Protein AF-A0A9W7ZIR0-F1 (afdb_monomer)

Sequence (314 aa):
MASRLEVDTQSRMALATASKLKTAGLYGLPSPPDSPMLAKASTNPSVPVTAEMEANAKRLSIPKMVSWDRFKQLVDAENLKPLGRSYEMQIIYEQHKVRMKLKYGSIANYLINHVLADFIADAQKVDASQPLVASDFMFRANDFPYYLENVEHWVLWCKKQLPPGFVPPAAVADAVAERFGNVEWRYFVNPVHRQSVPQLSHAHVFIKHIDAAQRRTRVFGRRVSTSSTVSSRQSSQYQESIRNSLSSETLVDEKHRVRVFGEPEITEIQHVYSYYPWTESEHEEILRRSPPPPSRRHYETFPSLVEMGGLLAL

Solvent-accessible surface area (backbone atoms only — not comparable to full-atom values): 20351 Å² total; per-residue (Å²): 124,72,77,67,58,57,58,57,50,54,52,51,50,54,51,50,53,56,48,52,47,54,74,74,58,74,54,71,77,74,75,51,89,87,31,71,77,70,36,86,77,56,87,67,83,73,70,77,87,45,72,66,45,52,51,51,16,68,72,55,29,37,98,61,71,40,45,59,70,58,48,49,53,28,58,78,66,73,45,64,82,86,61,34,24,34,48,69,53,33,41,54,47,49,43,48,53,53,51,36,29,73,76,47,72,29,61,56,49,40,36,51,72,67,71,37,34,82,74,50,72,60,33,88,75,59,62,82,87,54,80,78,48,57,88,43,53,48,53,41,76,40,80,72,47,60,38,48,48,64,50,50,43,29,36,36,37,35,65,53,85,69,73,62,46,60,79,74,57,70,40,52,55,50,42,46,38,74,73,67,43,99,62,59,70,50,53,36,23,64,51,69,95,71,42,94,45,74,92,54,32,54,32,45,37,37,40,50,62,73,52,74,72,58,58,56,52,62,69,68,67,68,69,74,84,71,88,71,95,76,81,93,82,91,87,90,88,86,86,80,86,87,81,87,88,87,79,88,88,88,89,82,87,80,89,83,88,78,84,83,76,84,78,79,85,87,86,77,90,73,86,88,81,87,84,75,85,66,52,74,68,54,49,51,51,49,60,71,70,48,77,78,76,79,79,83,74,81,80,79,86,78,83,75,98,80,83,89,82,84,86,85,88,134

Structure (mmCIF, N/CA/C/O backbone):
data_AF-A0A9W7ZIR0-F1
#
_entry.id   AF-A0A9W7ZIR0-F1
#
loop_
_atom_site.group_PDB
_atom_site.id
_atom_site.type_symbol
_atom_site.label_atom_id
_atom_site.label_alt_id
_atom_site.label_comp_id
_atom_site.label_asym_id
_atom_site.label_entity_id
_atom_site.label_seq_id
_atom_site.pdbx_PDB_ins_code
_atom_site.Cartn_x
_atom_site.Cartn_y
_atom_site.Cartn_z
_atom_site.occupancy
_atom_site.B_iso_or_equiv
_atom_site.auth_seq_id
_atom_site.auth_comp_id
_atom_site.auth_asym_id
_atom_site.auth_atom_id
_atom_site.pdbx_PDB_model_num
ATOM 1 N N . MET A 1 1 ? -50.557 26.948 13.885 1.00 54.47 1 MET A N 1
ATOM 2 C CA . MET A 1 1 ? -50.339 25.661 13.179 1.00 54.47 1 MET A CA 1
ATOM 3 C C . MET A 1 1 ? -49.222 25.703 12.127 1.00 54.47 1 MET A C 1
ATOM 5 O O . MET A 1 1 ? -48.662 24.650 11.869 1.00 54.47 1 MET A O 1
ATOM 9 N N . ALA A 1 2 ? -48.818 26.865 11.592 1.00 51.69 2 ALA A N 1
ATOM 10 C CA . ALA A 1 2 ? -47.729 26.964 10.604 1.00 51.69 2 ALA A CA 1
ATOM 11 C C . ALA A 1 2 ? -46.311 26.649 11.149 1.00 51.69 2 ALA A C 1
ATOM 13 O O . ALA A 1 2 ? -45.500 26.063 10.446 1.00 51.69 2 ALA A O 1
ATOM 14 N N . SER A 1 3 ? -46.032 26.928 12.429 1.00 49.09 3 SER A N 1
ATOM 15 C CA . SER A 1 3 ? -44.691 26.749 13.026 1.00 49.09 3 SER A CA 1
ATOM 16 C C . SER A 1 3 ? -44.252 25.284 13.228 1.00 49.09 3 SER A C 1
ATOM 18 O O . SER A 1 3 ? -43.062 25.018 13.372 1.00 49.09 3 SER A O 1
ATOM 20 N N . ARG A 1 4 ? -45.176 24.309 13.209 1.00 51.38 4 ARG A N 1
ATOM 21 C CA . ARG A 1 4 ? -44.824 22.881 13.360 1.00 51.38 4 ARG A CA 1
ATOM 22 C C . ARG A 1 4 ? -44.364 22.218 12.058 1.00 51.38 4 ARG A C 1
ATOM 24 O O . ARG A 1 4 ? -43.718 21.181 12.127 1.00 51.38 4 ARG A O 1
ATOM 31 N N . LEU A 1 5 ? -44.673 22.802 10.899 1.00 54.31 5 LEU A N 1
ATOM 32 C CA . LEU A 1 5 ? -44.311 22.239 9.591 1.00 54.31 5 LEU A CA 1
ATOM 33 C C . LEU A 1 5 ? -42.880 22.612 9.160 1.00 54.31 5 LEU A C 1
ATOM 35 O O . LEU A 1 5 ? -42.208 21.813 8.509 1.00 54.31 5 LEU A O 1
ATOM 39 N N . GLU A 1 6 ? -42.362 23.770 9.576 1.00 53.94 6 GLU A N 1
ATOM 40 C CA . GLU A 1 6 ? -40.996 24.194 9.219 1.00 53.94 6 GLU A CA 1
ATOM 41 C C . GLU A 1 6 ? -39.907 23.381 9.936 1.00 53.94 6 GLU A C 1
ATOM 43 O O . GLU A 1 6 ? -38.893 23.034 9.327 1.00 53.94 6 GLU A O 1
ATOM 48 N N . VAL A 1 7 ? -40.147 22.982 11.190 1.00 60.25 7 VAL A N 1
ATOM 49 C CA . VAL A 1 7 ? -39.189 22.184 11.978 1.00 60.25 7 VAL A CA 1
ATOM 50 C C . VAL A 1 7 ? -39.017 20.773 11.397 1.00 60.25 7 VAL A C 1
ATOM 52 O O . VAL A 1 7 ? -37.901 20.253 11.353 1.00 60.25 7 VAL A O 1
ATOM 55 N N . ASP A 1 8 ? -40.091 20.167 10.875 1.00 61.72 8 ASP A N 1
ATOM 56 C CA . ASP A 1 8 ? -40.036 18.819 10.286 1.00 61.72 8 ASP A CA 1
ATOM 57 C C . ASP A 1 8 ? -39.325 18.824 8.916 1.00 61.72 8 ASP A C 1
ATOM 59 O O . ASP A 1 8 ? -38.645 17.868 8.540 1.00 61.72 8 ASP A O 1
ATOM 63 N N . THR A 1 9 ? -39.380 19.944 8.189 1.00 63.56 9 THR A N 1
ATOM 64 C CA . THR A 1 9 ? -38.733 20.071 6.873 1.00 63.56 9 THR A CA 1
ATOM 65 C C . THR A 1 9 ? -37.218 20.269 7.002 1.00 63.56 9 THR A C 1
ATOM 67 O O . THR A 1 9 ? -36.446 19.613 6.298 1.00 63.56 9 THR A O 1
ATOM 70 N N . GLN A 1 10 ? -36.765 21.089 7.959 1.00 55.22 10 GLN A N 1
ATOM 71 C CA . GLN A 1 10 ? -35.333 21.264 8.242 1.00 55.22 10 GLN A CA 1
ATOM 72 C C . GLN A 1 10 ? -34.693 19.998 8.832 1.00 55.22 10 GLN A C 1
ATOM 74 O O . GLN A 1 10 ? -33.579 19.641 8.447 1.00 55.22 10 GLN A O 1
ATOM 79 N N . SER A 1 11 ? -35.411 19.264 9.692 1.00 58.31 11 SER A N 1
ATOM 80 C CA . SER A 1 11 ? -34.930 17.992 10.250 1.00 58.31 11 SER A CA 1
ATOM 81 C C . SER A 1 11 ? -34.776 16.911 9.169 1.00 58.31 11 SER A C 1
ATOM 83 O O . SER A 1 11 ? -33.761 16.211 9.114 1.00 58.31 11 SER A O 1
ATOM 85 N N . ARG A 1 12 ? -35.719 16.838 8.217 1.00 56.41 12 ARG A N 1
ATOM 86 C CA . ARG A 1 12 ? -35.643 15.918 7.069 1.00 56.41 12 ARG A CA 1
ATOM 87 C C . ARG A 1 12 ? -34.558 16.298 6.061 1.00 56.41 12 ARG A C 1
ATOM 89 O O . ARG A 1 12 ? -33.907 15.400 5.532 1.00 56.41 12 ARG A O 1
ATOM 96 N N . MET A 1 13 ? -34.303 17.588 5.823 1.00 52.97 13 MET A N 1
ATOM 97 C CA . MET A 1 13 ? -33.176 18.015 4.978 1.00 52.97 13 MET A CA 1
ATOM 98 C C . MET A 1 13 ? -31.818 17.758 5.645 1.00 52.97 13 MET A C 1
ATOM 100 O O . MET A 1 13 ? -30.889 17.322 4.965 1.00 52.97 13 MET A O 1
ATOM 104 N N . ALA A 1 14 ? -31.699 17.929 6.965 1.00 47.84 14 ALA A N 1
ATOM 105 C CA . ALA A 1 14 ? -30.487 17.577 7.709 1.00 47.84 14 ALA A CA 1
ATOM 106 C C . ALA A 1 14 ? -30.214 16.060 7.679 1.00 47.84 14 ALA A C 1
ATOM 108 O O . ALA A 1 14 ? -29.087 15.638 7.413 1.00 47.84 14 ALA A O 1
ATOM 109 N N . LEU A 1 15 ? -31.252 15.231 7.840 1.00 45.00 15 LEU A N 1
ATOM 110 C CA . LEU A 1 15 ? -31.161 13.771 7.708 1.00 45.00 15 LEU A CA 1
ATOM 111 C C . LEU A 1 15 ? -30.856 13.319 6.271 1.00 45.00 15 LEU A C 1
ATOM 113 O O . LEU A 1 15 ? -30.046 12.414 6.078 1.00 45.00 15 LEU A O 1
ATOM 117 N N . ALA A 1 16 ? -31.423 13.969 5.251 1.00 42.31 16 ALA A N 1
ATOM 118 C CA . ALA A 1 16 ? -31.129 13.663 3.849 1.00 42.31 16 ALA A CA 1
ATOM 119 C C . ALA A 1 16 ? -29.700 14.072 3.444 1.00 4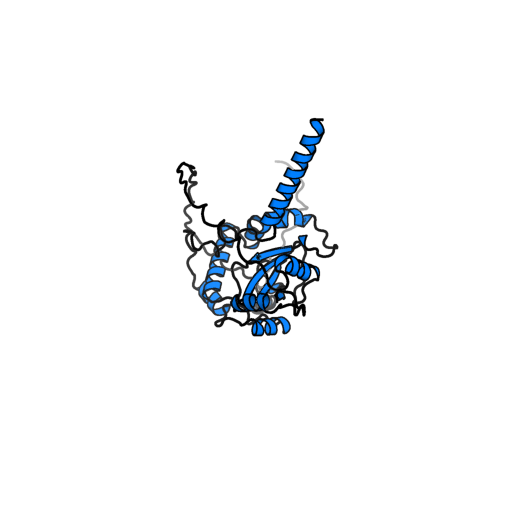2.31 16 ALA A C 1
ATOM 121 O O . ALA A 1 16 ? -29.056 13.364 2.669 1.00 42.31 16 ALA A O 1
ATOM 122 N N . THR A 1 17 ? -29.172 15.163 4.007 1.00 40.41 17 THR A N 1
ATOM 123 C CA . THR A 1 17 ? -27.791 15.619 3.768 1.00 40.41 17 THR A CA 1
ATOM 124 C C . THR A 1 17 ? -26.780 14.723 4.495 1.00 40.41 17 THR A C 1
ATOM 126 O O . THR A 1 17 ? -25.796 14.296 3.893 1.00 40.41 17 THR A O 1
ATOM 129 N N . ALA A 1 18 ? -27.073 14.313 5.736 1.00 43.09 18 ALA A N 1
ATOM 130 C CA . ALA A 1 18 ? -26.282 13.319 6.467 1.00 43.09 18 ALA A CA 1
ATOM 131 C C . ALA A 1 18 ? -26.332 11.920 5.816 1.00 43.09 18 ALA A C 1
ATOM 133 O O . ALA A 1 18 ? -25.343 11.187 5.831 1.00 43.09 18 ALA A O 1
ATOM 134 N N . SER A 1 19 ? -27.456 11.552 5.189 1.00 38.25 19 SER A N 1
ATOM 135 C CA . SER A 1 19 ? -27.592 10.286 4.461 1.00 38.25 19 SER A CA 1
ATOM 136 C C . SER A 1 19 ? -26.888 10.302 3.100 1.00 38.25 19 SER A C 1
ATOM 138 O O . SER A 1 19 ? -26.334 9.275 2.721 1.00 38.25 19 SER A O 1
ATOM 140 N N . LYS A 1 20 ? -26.855 11.436 2.381 1.00 35.78 20 LYS A N 1
ATOM 141 C CA . LYS A 1 20 ? -26.081 11.586 1.130 1.00 35.78 20 LYS A CA 1
ATOM 142 C C . LYS A 1 20 ? -24.569 11.594 1.374 1.00 35.78 20 LYS A C 1
ATOM 144 O O . LYS A 1 20 ? -23.825 11.054 0.560 1.00 35.78 20 LYS A O 1
ATOM 149 N N . LEU A 1 21 ? -24.118 12.125 2.513 1.00 38.16 21 LEU A N 1
ATOM 150 C CA . LEU A 1 21 ? -22.721 12.024 2.951 1.00 38.16 21 LEU A CA 1
ATOM 151 C C . LEU A 1 21 ? -22.339 10.600 3.388 1.00 38.16 21 LEU A C 1
ATOM 153 O O . LEU A 1 21 ? -21.192 10.208 3.212 1.00 38.16 21 LEU A O 1
ATOM 157 N N . LYS A 1 22 ? -23.285 9.781 3.869 1.00 39.97 22 LYS A N 1
ATOM 158 C CA . LYS A 1 22 ? -23.024 8.366 4.190 1.00 39.97 22 LYS A CA 1
ATOM 159 C C . LYS A 1 22 ? -22.901 7.463 2.960 1.00 39.97 22 LYS A C 1
ATOM 161 O O . LYS A 1 22 ? -22.113 6.530 2.992 1.00 39.97 22 LYS A O 1
ATOM 166 N N . THR A 1 23 ? -23.613 7.721 1.865 1.00 36.44 23 THR A N 1
ATOM 167 C CA . THR A 1 23 ? -23.501 6.881 0.653 1.00 36.44 23 THR A CA 1
ATOM 168 C C . THR A 1 23 ? -22.423 7.335 -0.330 1.00 36.44 23 THR A C 1
ATOM 170 O O . THR A 1 23 ? -21.928 6.502 -1.082 1.00 36.44 23 THR A O 1
ATOM 173 N N . ALA A 1 24 ? -22.005 8.606 -0.301 1.00 35.69 24 ALA A N 1
ATOM 174 C CA . ALA A 1 24 ? -20.870 9.105 -1.092 1.00 35.69 24 ALA A CA 1
ATOM 175 C C . ALA A 1 24 ? -19.544 9.176 -0.301 1.00 35.69 24 ALA A C 1
ATOM 177 O O . ALA A 1 24 ? -18.477 9.248 -0.902 1.00 35.69 24 ALA A O 1
ATOM 178 N N . GLY A 1 25 ? -19.600 9.139 1.036 1.00 35.84 25 GLY A N 1
ATOM 179 C CA . GLY A 1 25 ? -18.446 9.256 1.937 1.00 35.84 25 GLY A CA 1
ATOM 180 C C . GLY A 1 25 ? -17.927 7.939 2.515 1.00 35.84 25 GLY A C 1
ATOM 181 O O . GLY A 1 25 ? -16.954 7.951 3.266 1.00 35.84 25 GLY A O 1
ATOM 182 N N . LEU A 1 26 ? -18.515 6.792 2.165 1.00 39.06 26 LEU A N 1
ATOM 183 C CA . LEU A 1 26 ? -18.033 5.494 2.633 1.00 39.06 26 LEU A CA 1
ATOM 184 C C . LEU A 1 26 ? -16.908 4.960 1.722 1.00 39.06 26 LEU A C 1
ATOM 186 O O . LEU A 1 26 ? -17.037 4.020 0.942 1.00 39.06 26 LEU A O 1
ATOM 190 N N . TYR A 1 27 ? -15.757 5.605 1.900 1.00 49.03 27 TYR A N 1
ATOM 191 C CA . TYR A 1 27 ? -14.420 5.018 1.862 1.00 49.03 27 TYR A CA 1
ATOM 192 C C . TYR A 1 27 ? -13.591 5.031 0.566 1.00 49.03 27 TYR A C 1
ATOM 194 O O . TYR A 1 27 ? -12.455 4.571 0.583 1.00 49.03 27 TYR A O 1
ATOM 202 N N . GLY A 1 28 ? -14.019 5.591 -0.556 1.00 54.59 28 GLY A N 1
ATOM 203 C CA . GLY A 1 28 ? -13.118 5.778 -1.703 1.00 54.59 28 GLY A CA 1
ATOM 204 C C . GLY A 1 28 ? -12.831 7.245 -1.956 1.00 54.59 28 GLY A C 1
ATOM 205 O O . GLY A 1 28 ? -13.489 7.801 -2.825 1.00 54.59 28 GLY A O 1
ATOM 206 N N . LEU A 1 29 ? -11.879 7.883 -1.255 1.00 60.72 29 LEU A N 1
ATOM 207 C CA . LEU A 1 29 ? -11.412 9.187 -1.741 1.00 60.72 29 LEU A CA 1
ATOM 208 C C . LEU A 1 29 ? -10.936 8.988 -3.187 1.00 60.72 29 LEU A C 1
ATOM 210 O O . LEU A 1 29 ? -10.164 8.047 -3.428 1.00 60.72 29 LEU A O 1
ATOM 214 N N . PRO A 1 30 ? -11.392 9.818 -4.144 1.00 65.62 30 PRO A N 1
ATOM 215 C CA . PRO A 1 30 ? -10.949 9.701 -5.522 1.00 65.62 30 PRO A CA 1
ATOM 216 C C . PRO A 1 30 ? -9.422 9.710 -5.548 1.00 65.62 30 PRO A C 1
ATOM 218 O O . PRO A 1 30 ? -8.770 10.393 -4.744 1.00 65.62 30 PRO A O 1
ATOM 221 N N . SER A 1 31 ? -8.834 8.886 -6.417 1.00 67.44 31 SER A N 1
ATOM 222 C CA . SER A 1 31 ? -7.393 8.927 -6.660 1.00 67.44 31 SER A CA 1
ATOM 223 C C . SER A 1 31 ? -6.979 10.382 -6.915 1.00 67.44 31 SER A C 1
ATOM 225 O O . SER A 1 31 ? -7.707 11.093 -7.613 1.00 67.44 31 SER A O 1
ATOM 227 N N . PRO A 1 32 ? -5.887 10.876 -6.302 1.00 75.44 32 PRO A N 1
ATOM 228 C CA . PRO A 1 32 ? -5.480 12.259 -6.499 1.00 75.44 32 PRO A CA 1
ATOM 229 C C . PRO A 1 32 ? -5.247 12.511 -7.994 1.00 75.44 32 PRO A C 1
ATOM 231 O O . PRO A 1 32 ? -4.934 11.564 -8.720 1.00 75.44 32 PRO A O 1
ATOM 234 N N . PRO A 1 33 ? -5.322 13.763 -8.470 1.00 73.00 33 PRO A N 1
ATOM 235 C CA . PRO A 1 33 ? -5.079 14.080 -9.881 1.00 73.00 33 PRO A CA 1
ATOM 236 C C . PRO A 1 33 ? -3.702 13.603 -10.379 1.00 73.00 33 PRO A C 1
ATOM 238 O O . PRO A 1 33 ? -3.541 13.303 -11.557 1.00 73.00 33 PRO A O 1
ATOM 241 N N . ASP A 1 34 ? -2.728 13.464 -9.474 1.00 78.81 34 ASP A N 1
ATOM 242 C CA . ASP A 1 34 ? -1.387 12.949 -9.769 1.00 78.81 34 ASP A CA 1
ATOM 243 C C . ASP A 1 34 ? -1.261 11.406 -9.684 1.00 78.81 34 ASP A C 1
ATOM 245 O O . ASP A 1 34 ? -0.156 10.871 -9.835 1.00 78.81 34 ASP A O 1
ATOM 249 N N . SER A 1 35 ? -2.359 10.670 -9.457 1.00 79.25 35 SER A N 1
ATOM 250 C CA . SER A 1 35 ? -2.351 9.202 -9.444 1.00 79.25 35 SER A CA 1
ATOM 251 C C . SER A 1 35 ? -2.129 8.640 -10.850 1.00 79.25 35 SER A C 1
ATOM 253 O O . SER A 1 35 ? -2.858 8.981 -11.789 1.00 79.25 35 SER A O 1
ATOM 255 N N . PRO A 1 36 ? -1.184 7.701 -11.014 1.00 71.81 36 PRO A N 1
ATOM 256 C CA . PRO A 1 36 ? -0.940 7.055 -12.298 1.00 71.81 36 PRO A CA 1
ATOM 257 C C . PRO A 1 36 ? -2.117 6.189 -12.765 1.00 71.81 36 PRO A C 1
ATOM 259 O O . PRO A 1 36 ? -2.255 5.966 -13.966 1.00 71.81 36 PRO A O 1
ATOM 262 N N . MET A 1 37 ? -2.989 5.731 -11.856 1.00 72.38 37 MET A N 1
ATOM 263 C CA . MET A 1 37 ? -4.178 4.948 -12.217 1.00 72.38 37 MET A CA 1
ATOM 264 C C . MET A 1 37 ? -5.192 5.780 -13.011 1.00 72.38 37 MET A C 1
ATOM 266 O O . MET A 1 37 ? -5.863 5.247 -13.894 1.00 72.38 37 MET A O 1
ATOM 270 N N . LEU A 1 38 ? -5.275 7.087 -12.736 1.00 67.00 38 LEU A N 1
ATOM 271 C CA . LEU A 1 38 ? -6.129 8.027 -13.471 1.00 67.00 38 LEU A CA 1
ATOM 272 C C . LEU A 1 38 ? -5.413 8.672 -14.665 1.00 67.00 38 LEU A C 1
ATOM 274 O O . LEU A 1 38 ? -6.059 9.129 -15.606 1.00 67.00 38 LEU A O 1
ATOM 278 N N . ALA A 1 39 ? -4.078 8.679 -14.664 1.00 60.38 39 ALA A N 1
ATOM 279 C CA . ALA A 1 39 ? -3.267 9.391 -15.646 1.00 60.38 39 ALA A CA 1
ATOM 280 C C . ALA A 1 39 ? -3.255 8.780 -17.058 1.00 60.38 39 ALA A C 1
ATOM 282 O O . ALA A 1 39 ? -2.580 9.330 -17.925 1.00 60.38 39 ALA A O 1
ATOM 283 N N . LYS A 1 40 ? -4.036 7.724 -17.351 1.00 55.19 40 LYS A N 1
ATOM 284 C CA . LYS A 1 40 ? -4.212 7.226 -18.734 1.00 55.19 40 LYS A CA 1
ATOM 285 C C . LYS A 1 40 ? -4.718 8.300 -19.717 1.00 55.19 40 LYS A C 1
ATOM 287 O O . LYS A 1 40 ? -4.669 8.066 -20.917 1.00 55.19 40 LYS A O 1
ATOM 292 N N . ALA A 1 41 ? -5.159 9.462 -19.227 1.00 48.53 41 ALA A N 1
ATOM 293 C CA . ALA A 1 41 ? -5.577 10.607 -20.035 1.00 48.53 41 ALA A CA 1
ATOM 294 C C . ALA A 1 41 ? -4.759 11.900 -19.813 1.00 48.53 41 ALA A C 1
ATOM 296 O O . ALA A 1 41 ? -5.089 12.919 -20.412 1.00 48.53 41 ALA A O 1
ATOM 297 N N . SER A 1 42 ? -3.727 11.911 -18.956 1.00 49.31 42 SER A N 1
ATOM 298 C CA . SER A 1 42 ? -3.019 13.155 -18.610 1.00 49.31 42 SER A CA 1
ATOM 299 C C . SER A 1 42 ? -1.760 13.346 -19.454 1.00 49.31 42 SER A C 1
ATOM 301 O O . SER A 1 42 ? -0.826 12.552 -19.387 1.00 49.31 42 SER A O 1
ATOM 303 N N . THR A 1 43 ? -1.732 14.438 -20.216 1.00 49.38 43 THR A N 1
ATOM 304 C CA . THR A 1 43 ? -0.644 14.899 -21.095 1.00 49.38 43 THR A CA 1
ATOM 305 C C . THR A 1 43 ? 0.574 15.450 -20.347 1.00 49.38 43 THR A C 1
ATOM 307 O O . THR A 1 43 ? 1.421 16.100 -20.957 1.00 49.38 43 THR A O 1
ATOM 310 N N . ASN A 1 44 ? 0.679 15.240 -19.032 1.00 60.00 44 ASN A N 1
ATOM 311 C CA . ASN A 1 44 ? 1.837 15.706 -18.278 1.00 60.00 44 ASN A CA 1
ATOM 312 C C . ASN A 1 44 ? 3.109 15.015 -18.789 1.00 60.00 44 ASN A C 1
ATOM 314 O O . ASN A 1 44 ? 3.105 13.787 -18.934 1.00 60.00 44 ASN A O 1
ATOM 318 N N . PRO A 1 45 ? 4.201 15.766 -19.030 1.00 62.12 45 PRO A N 1
ATOM 319 C CA . PRO A 1 45 ? 5.437 15.190 -19.536 1.00 62.12 45 PRO A CA 1
ATOM 320 C C . PRO A 1 45 ? 5.912 14.100 -18.573 1.00 62.12 45 PRO A C 1
ATOM 322 O O . PRO A 1 45 ? 6.162 14.337 -17.386 1.00 62.12 45 PRO A O 1
ATOM 325 N N . SER A 1 46 ? 5.976 12.863 -19.067 1.00 79.06 46 SER A N 1
ATOM 326 C CA . SER A 1 46 ? 6.482 11.746 -18.281 1.00 79.06 46 SER A CA 1
ATOM 327 C C . SER A 1 46 ? 7.958 11.990 -17.988 1.00 79.06 46 SER A C 1
ATOM 329 O O . SER A 1 46 ? 8.729 12.2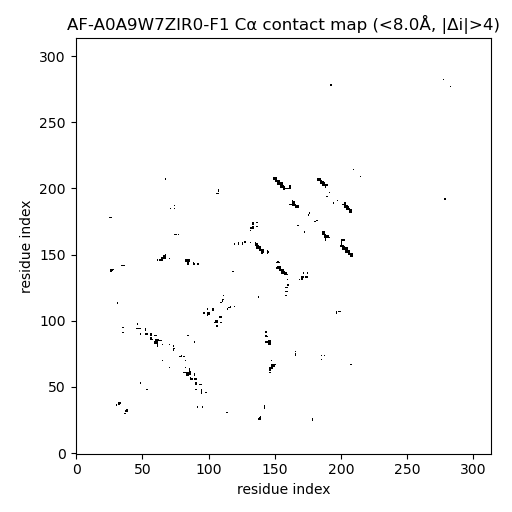14 -18.920 1.00 79.06 46 SER A O 1
ATOM 331 N N . VAL A 1 47 ? 8.359 11.902 -16.715 1.00 89.31 47 VAL A N 1
ATOM 332 C CA . VAL A 1 47 ? 9.778 11.865 -16.334 1.00 89.31 47 VAL A CA 1
ATOM 333 C C . VAL A 1 47 ? 10.456 10.765 -17.163 1.00 89.31 47 VAL A C 1
ATOM 335 O O . VAL A 1 47 ? 9.998 9.619 -17.090 1.00 89.31 47 VAL A O 1
ATOM 338 N N . PRO A 1 48 ? 11.493 11.077 -17.962 1.00 94.88 48 PRO A N 1
ATOM 339 C CA . PRO A 1 48 ? 12.181 10.075 -18.765 1.00 94.88 48 PRO A CA 1
ATOM 340 C C . PRO A 1 48 ? 12.687 8.924 -17.895 1.00 94.88 48 PRO A C 1
ATOM 342 O O . PRO A 1 48 ? 13.133 9.135 -16.765 1.00 94.88 48 PRO A O 1
ATOM 345 N N . VAL A 1 49 ? 12.608 7.699 -18.412 1.00 95.19 49 VAL A N 1
ATOM 346 C CA . VAL A 1 49 ? 13.148 6.527 -17.717 1.00 95.19 49 VAL A CA 1
ATOM 347 C C . VAL A 1 49 ? 14.673 6.625 -17.718 1.00 95.19 49 VAL A C 1
ATOM 349 O O . VAL A 1 49 ? 15.288 6.740 -18.776 1.00 95.19 49 VAL A O 1
ATOM 352 N N . THR A 1 50 ? 15.286 6.594 -16.535 1.00 96.31 50 THR A N 1
ATOM 353 C CA . THR A 1 50 ? 16.749 6.600 -16.391 1.00 96.31 50 THR A CA 1
ATOM 354 C C . THR A 1 50 ? 17.294 5.175 -16.278 1.00 96.31 50 THR A C 1
ATOM 356 O O . THR A 1 50 ? 16.590 4.259 -15.850 1.00 96.31 50 THR A O 1
ATOM 359 N N . ALA A 1 51 ? 18.581 4.979 -16.583 1.00 96.88 51 ALA A N 1
ATOM 360 C CA . ALA A 1 51 ? 19.245 3.681 -16.416 1.00 96.88 51 ALA A CA 1
ATOM 361 C C . ALA A 1 51 ? 19.179 3.157 -14.965 1.00 96.88 51 ALA A C 1
ATOM 363 O O . ALA A 1 51 ? 19.060 1.954 -14.735 1.00 96.88 51 ALA A O 1
ATOM 364 N N . GLU A 1 52 ? 19.202 4.057 -13.975 1.00 96.50 52 GLU A N 1
ATOM 365 C CA . GLU A 1 52 ? 19.039 3.700 -12.562 1.00 96.50 52 GLU A CA 1
ATOM 366 C C . GLU A 1 52 ? 17.629 3.162 -12.271 1.00 96.50 52 GLU A C 1
ATOM 368 O O . GLU A 1 52 ? 17.482 2.153 -11.576 1.00 96.50 52 GLU A O 1
ATOM 373 N N . MET A 1 53 ? 16.586 3.791 -12.829 1.00 96.56 53 MET A N 1
ATOM 374 C CA . MET A 1 53 ? 15.209 3.299 -12.706 1.00 96.56 53 MET A CA 1
ATOM 375 C C . MET A 1 53 ? 15.069 1.907 -13.319 1.00 96.56 53 MET A C 1
ATOM 377 O O . MET A 1 53 ? 14.473 1.028 -12.699 1.00 96.56 53 MET A O 1
ATOM 381 N N . GLU A 1 54 ? 15.660 1.675 -14.493 1.00 96.62 54 GLU A N 1
ATOM 382 C CA . GLU A 1 54 ? 15.653 0.352 -15.121 1.00 96.62 54 GLU A CA 1
ATOM 383 C C . GLU A 1 54 ? 16.379 -0.700 -14.287 1.00 96.62 54 GLU A C 1
ATOM 385 O O . GLU A 1 54 ? 15.875 -1.815 -14.136 1.00 96.62 54 GLU A O 1
ATOM 390 N N . ALA A 1 55 ? 17.549 -0.365 -13.739 1.00 96.81 55 ALA A N 1
ATOM 391 C CA . ALA A 1 55 ? 18.312 -1.265 -12.883 1.00 96.81 55 ALA A CA 1
ATOM 392 C C . ALA A 1 55 ? 17.524 -1.623 -11.613 1.00 96.81 55 ALA A C 1
ATOM 394 O O . ALA A 1 55 ? 17.427 -2.796 -11.245 1.00 96.81 55 ALA A O 1
ATOM 395 N N . ASN A 1 56 ? 16.891 -0.633 -10.979 1.00 93.62 56 ASN A N 1
ATOM 396 C CA . ASN A 1 56 ? 16.028 -0.855 -9.822 1.00 93.62 56 ASN A CA 1
ATOM 397 C C . ASN A 1 56 ? 14.795 -1.690 -10.175 1.00 93.62 56 ASN A C 1
ATOM 399 O O . ASN A 1 56 ? 14.460 -2.613 -9.433 1.00 93.62 56 ASN A O 1
ATOM 403 N N . ALA A 1 57 ? 14.156 -1.432 -11.317 1.00 95.06 57 ALA A N 1
ATOM 404 C CA . ALA A 1 57 ? 13.028 -2.228 -11.776 1.00 95.06 57 ALA A CA 1
ATOM 405 C C . ALA A 1 57 ? 13.426 -3.681 -12.052 1.00 95.06 57 ALA A C 1
ATOM 407 O O . ALA A 1 57 ? 12.739 -4.588 -11.590 1.00 95.06 57 ALA A O 1
ATOM 408 N N . LYS A 1 58 ? 14.573 -3.934 -12.694 1.00 96.19 58 LYS A N 1
ATOM 409 C CA . LYS A 1 58 ? 15.104 -5.297 -12.890 1.00 96.19 58 LYS A CA 1
ATOM 410 C C . LYS A 1 58 ? 15.376 -6.005 -11.561 1.00 96.19 58 LYS A C 1
ATOM 412 O O . LYS A 1 58 ? 15.083 -7.186 -11.431 1.00 96.19 58 LYS A O 1
ATOM 417 N N . ARG A 1 59 ? 15.914 -5.286 -10.572 1.00 96.00 59 ARG A N 1
ATOM 418 C CA . ARG A 1 59 ? 16.269 -5.842 -9.258 1.00 96.00 59 ARG A CA 1
ATOM 419 C C . ARG A 1 59 ? 15.059 -6.136 -8.366 1.00 96.00 59 ARG A C 1
ATOM 421 O O . ARG A 1 59 ? 15.102 -7.093 -7.601 1.00 96.00 59 ARG A O 1
ATOM 428 N N . LEU A 1 60 ? 14.033 -5.286 -8.404 1.00 94.12 60 LEU A N 1
ATOM 429 C CA . LEU A 1 60 ? 12.910 -5.314 -7.454 1.00 94.12 60 LEU A CA 1
ATOM 430 C C . LEU A 1 60 ? 11.617 -5.897 -8.029 1.00 94.12 60 LEU A C 1
ATOM 432 O O . LEU A 1 60 ? 10.707 -6.224 -7.264 1.00 94.12 60 LEU A O 1
ATOM 436 N N . SER A 1 61 ? 11.497 -5.987 -9.353 1.00 95.19 61 SER A N 1
ATOM 437 C CA . SER A 1 61 ? 10.328 -6.607 -9.968 1.00 95.19 61 SER A CA 1
ATOM 438 C C . SER A 1 61 ? 10.365 -8.123 -9.845 1.00 95.19 61 SER A C 1
ATOM 440 O O . SER A 1 61 ? 11.419 -8.743 -9.695 1.00 95.19 61 SER A O 1
ATOM 442 N N . ILE A 1 62 ? 9.181 -8.720 -9.916 1.00 96.50 62 ILE A N 1
ATOM 443 C CA . ILE A 1 62 ? 9.025 -10.167 -9.972 1.00 96.50 62 ILE A CA 1
ATOM 444 C C . ILE A 1 62 ? 8.617 -10.588 -11.386 1.00 96.50 62 ILE A C 1
ATOM 446 O O . ILE A 1 62 ? 7.735 -9.967 -11.984 1.00 96.50 62 ILE A O 1
ATOM 450 N N . PRO A 1 63 ? 9.236 -11.647 -11.940 1.00 95.38 63 PRO A N 1
ATOM 451 C CA . PRO A 1 63 ? 9.033 -12.025 -13.338 1.00 95.38 63 PRO A CA 1
ATOM 452 C C . PRO A 1 63 ? 7.688 -12.717 -13.571 1.00 95.38 63 PRO A C 1
ATOM 454 O O . PRO A 1 63 ? 7.208 -12.785 -14.700 1.00 95.38 63 PRO A O 1
ATOM 457 N N . LYS A 1 64 ? 7.083 -13.266 -12.513 1.00 97.00 64 LYS A N 1
ATOM 458 C CA . LYS A 1 64 ? 5.852 -14.043 -12.591 1.00 97.00 64 LYS A CA 1
ATOM 459 C C . LYS A 1 64 ? 4.848 -13.543 -11.568 1.00 97.00 64 LYS A C 1
ATOM 461 O O . LYS A 1 64 ? 5.187 -13.346 -10.404 1.00 97.00 64 LYS A O 1
ATOM 466 N N . MET A 1 65 ? 3.609 -13.404 -12.024 1.00 97.25 65 MET A N 1
ATOM 467 C CA . MET A 1 65 ? 2.468 -13.110 -11.172 1.00 97.25 65 MET A CA 1
ATOM 468 C C . MET A 1 65 ? 2.299 -14.202 -10.106 1.00 97.25 65 MET A C 1
ATOM 470 O O . MET A 1 65 ? 2.400 -15.397 -10.401 1.00 97.25 65 MET A O 1
ATOM 474 N N . VAL A 1 66 ? 2.060 -13.798 -8.861 1.00 97.62 66 VAL A N 1
ATOM 475 C CA . VAL A 1 66 ? 1.892 -14.721 -7.732 1.00 97.62 66 VAL A CA 1
ATOM 476 C C . VAL A 1 66 ? 0.411 -15.061 -7.575 1.00 97.62 66 VAL A C 1
ATOM 478 O O . VAL A 1 66 ? -0.427 -14.168 -7.452 1.00 97.62 66 VAL A O 1
ATOM 481 N N . SER A 1 67 ? 0.087 -16.356 -7.561 1.00 97.31 67 SER A N 1
ATOM 482 C CA . SER A 1 67 ? -1.284 -16.817 -7.326 1.00 97.31 67 SER A CA 1
ATOM 483 C C . SER A 1 67 ? -1.729 -16.547 -5.888 1.00 97.31 67 SER A C 1
ATOM 485 O O . SER A 1 67 ? -0.905 -16.488 -4.970 1.00 97.31 67 SER A O 1
ATOM 487 N N . TRP A 1 68 ? -3.040 -16.439 -5.663 1.00 97.38 68 TRP A N 1
ATOM 488 C CA . TRP A 1 68 ? -3.593 -16.197 -4.327 1.00 97.38 68 TRP A CA 1
ATOM 489 C C . TRP A 1 68 ? -3.131 -17.223 -3.281 1.00 97.38 68 TRP A C 1
ATOM 491 O O . TRP A 1 68 ? -2.743 -16.853 -2.175 1.00 97.38 68 TRP A O 1
ATOM 501 N N . ASP A 1 69 ? -3.133 -18.513 -3.622 1.00 97.69 69 ASP A N 1
ATOM 502 C CA . ASP A 1 69 ? -2.738 -19.557 -2.673 1.00 97.69 69 ASP A CA 1
ATOM 503 C C . ASP A 1 69 ? -1.247 -19.493 -2.338 1.00 97.69 69 ASP A C 1
ATOM 505 O O . ASP A 1 69 ? -0.873 -19.654 -1.175 1.00 97.69 69 ASP A O 1
ATOM 509 N N . ARG A 1 70 ? -0.393 -19.168 -3.319 1.00 97.69 70 ARG A N 1
ATOM 510 C CA . ARG A 1 70 ? 1.027 -18.931 -3.049 1.00 97.69 70 ARG A CA 1
ATOM 511 C C . ARG A 1 70 ? 1.226 -17.686 -2.190 1.00 97.69 70 ARG A C 1
ATOM 513 O O . ARG A 1 70 ? 2.044 -17.710 -1.278 1.00 97.69 70 ARG A O 1
ATOM 520 N N . PHE A 1 71 ? 0.483 -16.616 -2.454 1.00 97.94 71 PHE A N 1
ATOM 521 C CA . PHE A 1 71 ? 0.531 -15.399 -1.653 1.00 97.94 71 PHE A CA 1
ATOM 522 C C . PHE A 1 71 ? 0.138 -15.658 -0.190 1.00 97.94 71 PHE A C 1
ATOM 524 O O . PHE A 1 71 ? 0.870 -15.239 0.704 1.00 97.94 71 PHE A O 1
ATOM 531 N N . LYS A 1 72 ? -0.931 -16.426 0.068 1.00 97.69 72 LYS A N 1
ATOM 532 C CA . LYS A 1 72 ? -1.291 -16.852 1.432 1.00 97.69 72 LYS A CA 1
ATOM 533 C C . LYS A 1 72 ? -0.147 -17.589 2.117 1.00 97.69 72 LYS A C 1
ATOM 535 O O . LYS A 1 72 ? 0.226 -17.203 3.211 1.00 97.69 72 LYS A O 1
ATOM 540 N N . GLN A 1 73 ? 0.467 -18.570 1.448 1.00 98.12 73 GLN A N 1
ATOM 541 C CA . GLN A 1 73 ? 1.619 -19.290 2.007 1.00 98.12 73 GLN A CA 1
ATOM 542 C C . GLN A 1 73 ? 2.781 -18.353 2.361 1.00 98.12 73 GLN A C 1
ATOM 544 O O . GLN A 1 73 ? 3.454 -18.570 3.360 1.00 98.12 73 GLN A O 1
ATOM 549 N N . LEU A 1 74 ? 3.040 -17.329 1.541 1.00 97.25 74 LEU A N 1
ATOM 550 C CA . LEU A 1 74 ? 4.100 -16.353 1.802 1.00 97.25 74 LEU A CA 1
ATOM 551 C C . LEU A 1 74 ? 3.781 -15.465 3.008 1.00 97.25 74 LEU A C 1
ATOM 553 O O . LEU A 1 74 ? 4.681 -15.179 3.790 1.00 97.25 74 LEU A O 1
ATOM 557 N N . VAL A 1 75 ? 2.521 -15.056 3.165 1.00 96.94 75 VAL A N 1
ATOM 558 C CA . VAL A 1 75 ? 2.044 -14.290 4.326 1.00 96.94 75 VAL A CA 1
ATOM 559 C C . VAL A 1 75 ? 2.077 -15.138 5.596 1.00 96.94 75 VAL A C 1
ATOM 561 O O . VAL A 1 75 ? 2.643 -14.705 6.592 1.00 96.94 75 VAL A O 1
ATOM 564 N N . ASP A 1 76 ? 1.544 -16.358 5.541 1.00 96.88 76 ASP A N 1
ATOM 565 C CA . ASP A 1 76 ? 1.476 -17.278 6.679 1.00 96.88 76 ASP A CA 1
ATOM 566 C C . ASP A 1 76 ? 2.889 -17.726 7.128 1.00 96.88 76 ASP A C 1
ATOM 568 O O . ASP A 1 76 ? 3.106 -18.015 8.299 1.00 96.88 76 ASP A O 1
ATOM 572 N N . ALA A 1 77 ? 3.866 -17.746 6.210 1.00 97.50 77 ALA A N 1
ATOM 573 C CA . ALA A 1 77 ? 5.280 -18.020 6.495 1.00 97.50 77 ALA A CA 1
ATOM 574 C C . ALA A 1 77 ? 6.121 -16.757 6.772 1.00 97.50 77 ALA A C 1
ATOM 576 O O . ALA A 1 77 ? 7.350 -16.840 6.798 1.00 97.50 77 ALA A O 1
ATOM 577 N N . GLU A 1 78 ? 5.488 -15.587 6.887 1.00 96.75 78 GLU A N 1
ATOM 578 C CA . GLU A 1 78 ? 6.136 -14.291 7.123 1.00 96.75 78 GLU A CA 1
ATOM 579 C C . GLU A 1 78 ? 7.253 -13.931 6.112 1.00 96.75 78 GLU A C 1
ATOM 581 O O . GLU A 1 78 ? 8.159 -13.136 6.376 1.00 96.75 78 GLU A O 1
ATOM 586 N N . ASN A 1 79 ? 7.195 -14.492 4.900 1.00 96.31 79 ASN A N 1
ATOM 587 C CA . ASN A 1 79 ? 8.217 -14.344 3.870 1.00 96.31 79 ASN A CA 1
ATOM 588 C C . ASN A 1 79 ? 7.739 -13.452 2.721 1.00 96.31 79 ASN A C 1
ATOM 590 O O . ASN A 1 79 ? 7.311 -13.915 1.665 1.00 96.31 79 ASN A O 1
ATOM 594 N N . LEU A 1 80 ? 7.904 -12.143 2.901 1.00 94.81 80 LEU A N 1
ATOM 595 C CA . LEU A 1 80 ? 7.512 -11.138 1.909 1.00 94.81 80 LEU A CA 1
ATOM 596 C C . LEU A 1 80 ? 8.524 -10.951 0.766 1.00 94.81 80 LEU A C 1
ATOM 598 O O . LEU A 1 80 ? 8.242 -10.207 -0.167 1.00 94.81 80 LEU A O 1
ATOM 602 N N . LYS A 1 81 ? 9.714 -11.574 0.817 1.00 94.25 81 LYS A N 1
ATOM 603 C CA . LYS A 1 81 ? 10.772 -11.364 -0.199 1.00 94.25 81 LYS A CA 1
ATOM 604 C C . LYS A 1 81 ? 10.322 -11.675 -1.639 1.00 94.25 81 LYS A C 1
ATOM 606 O O . LYS A 1 81 ? 10.727 -10.935 -2.526 1.00 94.25 81 LYS A O 1
ATOM 611 N N . PRO A 1 82 ? 9.510 -12.719 -1.902 1.00 96.06 82 PRO A N 1
ATOM 612 C CA . PRO A 1 82 ? 9.064 -13.039 -3.258 1.00 96.06 82 PRO A CA 1
ATOM 613 C C . PRO A 1 82 ? 7.905 -12.170 -3.759 1.00 96.06 82 PRO A C 1
ATOM 615 O O . PRO A 1 82 ? 7.396 -12.425 -4.847 1.00 96.06 82 PRO A O 1
ATOM 618 N N . LEU A 1 83 ? 7.440 -11.201 -2.966 1.00 96.12 83 LEU A N 1
ATOM 619 C CA . LEU A 1 83 ? 6.391 -10.275 -3.371 1.00 96.12 83 LEU A CA 1
ATOM 620 C C . LEU A 1 83 ? 7.010 -9.002 -3.937 1.00 96.12 83 LEU A C 1
ATOM 622 O O . LEU A 1 83 ? 7.943 -8.436 -3.373 1.00 96.12 83 LEU A O 1
ATOM 626 N N . GLY A 1 84 ? 6.450 -8.530 -5.041 1.00 96.25 84 GLY A N 1
ATOM 627 C CA . GLY A 1 84 ? 6.920 -7.333 -5.715 1.00 96.25 84 GLY A CA 1
ATOM 628 C C . GLY A 1 84 ? 5.930 -6.871 -6.769 1.00 96.25 84 GLY A C 1
ATOM 629 O O . GLY A 1 84 ? 4.793 -7.343 -6.842 1.00 96.25 84 GLY A O 1
ATOM 630 N N . ARG A 1 85 ? 6.371 -5.925 -7.590 1.00 97.19 85 ARG A N 1
ATOM 631 C CA . ARG A 1 85 ? 5.605 -5.397 -8.725 1.00 97.19 85 ARG A CA 1
ATOM 632 C C . ARG A 1 85 ? 6.062 -6.065 -10.019 1.00 97.19 85 ARG A C 1
ATOM 634 O O . ARG A 1 85 ? 7.126 -6.681 -10.046 1.00 97.19 85 ARG A O 1
ATOM 641 N N . SER A 1 86 ? 5.283 -5.930 -11.091 1.00 97.31 86 SER A N 1
ATOM 642 C CA . SER A 1 86 ? 5.806 -6.235 -12.426 1.00 97.31 86 SER A CA 1
ATOM 643 C C . SER A 1 86 ? 6.912 -5.236 -12.777 1.00 97.31 86 SER A C 1
ATOM 645 O O . SER A 1 86 ? 7.047 -4.194 -12.125 1.00 97.31 86 SER A O 1
ATOM 647 N N . TYR A 1 87 ? 7.701 -5.540 -13.803 1.00 97.12 87 TYR A N 1
ATOM 648 C CA . TYR A 1 87 ? 8.754 -4.642 -14.266 1.00 97.12 87 TYR A CA 1
ATOM 649 C C . TYR A 1 87 ? 8.193 -3.268 -14.663 1.00 97.12 87 TYR A C 1
ATOM 651 O O . TYR A 1 87 ? 8.647 -2.238 -14.169 1.00 97.12 87 TYR A O 1
ATOM 659 N N . GLU A 1 88 ? 7.131 -3.257 -15.466 1.00 96.25 88 GLU A N 1
ATOM 660 C CA . GLU A 1 88 ? 6.473 -2.050 -15.973 1.00 96.25 88 GLU A CA 1
ATOM 661 C C . GLU A 1 88 ? 5.890 -1.221 -14.826 1.00 96.25 88 GLU A C 1
ATOM 663 O O . GLU A 1 88 ? 6.087 -0.008 -14.756 1.00 96.25 88 GLU A O 1
ATOM 668 N N . MET A 1 89 ? 5.217 -1.877 -13.877 1.00 95.44 89 MET A N 1
ATOM 669 C CA . MET A 1 89 ? 4.650 -1.199 -12.713 1.00 95.44 89 MET A CA 1
ATOM 670 C C . MET A 1 89 ? 5.744 -0.641 -11.791 1.00 95.44 89 MET A C 1
ATOM 672 O O . MET A 1 89 ? 5.570 0.423 -11.196 1.00 95.44 89 MET A O 1
ATOM 676 N N . GLN A 1 90 ? 6.887 -1.324 -11.678 1.00 97.00 90 GLN A N 1
ATOM 677 C CA . GLN A 1 90 ? 8.023 -0.820 -10.911 1.00 97.00 90 GLN A CA 1
ATOM 678 C C . GLN A 1 90 ? 8.642 0.425 -11.569 1.00 97.00 90 GLN A C 1
ATOM 680 O O . GLN A 1 90 ? 8.978 1.360 -10.849 1.00 97.00 90 GLN A O 1
ATOM 685 N N . ILE A 1 91 ? 8.717 0.500 -12.904 1.00 96.00 91 ILE A N 1
ATOM 686 C CA . ILE A 1 91 ? 9.139 1.722 -13.617 1.00 96.00 91 ILE A CA 1
ATOM 687 C C . ILE A 1 91 ? 8.186 2.887 -13.326 1.00 96.00 91 ILE A C 1
ATOM 689 O O . ILE A 1 91 ? 8.636 3.966 -12.939 1.00 96.00 91 ILE A O 1
ATOM 693 N N . ILE A 1 92 ? 6.873 2.660 -13.439 1.00 94.69 92 ILE A N 1
ATOM 694 C CA . ILE A 1 92 ? 5.852 3.686 -13.167 1.00 94.69 92 ILE A CA 1
ATOM 695 C C . ILE A 1 92 ? 5.957 4.183 -11.716 1.00 94.69 92 ILE A C 1
ATOM 697 O O . ILE A 1 92 ? 5.857 5.385 -11.455 1.00 94.69 92 ILE A O 1
ATOM 701 N N . TYR A 1 93 ? 6.215 3.275 -10.771 1.00 94.94 93 TYR A N 1
ATOM 702 C CA . TYR A 1 93 ? 6.463 3.617 -9.373 1.00 94.94 93 TYR A CA 1
ATOM 703 C C . TYR A 1 93 ? 7.703 4.501 -9.196 1.00 94.94 93 TYR A C 1
ATOM 705 O O . TYR A 1 93 ? 7.614 5.538 -8.541 1.00 94.94 93 TYR A O 1
ATOM 713 N N . GLU A 1 94 ? 8.841 4.149 -9.799 1.00 95.44 94 GLU A N 1
ATOM 714 C CA . GLU A 1 94 ? 10.060 4.963 -9.696 1.00 95.44 94 GLU A CA 1
ATOM 715 C C . GLU A 1 94 ? 9.891 6.354 -10.332 1.00 95.44 94 GLU A C 1
ATOM 717 O O . GLU A 1 94 ? 10.268 7.360 -9.725 1.00 95.44 94 GLU A O 1
ATOM 722 N N . GLN A 1 95 ? 9.243 6.445 -11.498 1.00 94.62 95 GLN A N 1
ATOM 723 C CA . GLN A 1 95 ? 8.916 7.729 -12.129 1.00 94.62 95 GLN A CA 1
ATOM 724 C C . GLN A 1 95 ? 8.021 8.590 -11.232 1.00 94.62 95 GLN A C 1
ATOM 726 O O . GLN A 1 95 ? 8.256 9.793 -11.085 1.00 94.62 95 GLN A O 1
ATOM 731 N N . HIS A 1 96 ? 7.001 7.988 -10.613 1.00 93.56 96 HIS A N 1
ATOM 732 C CA . HIS A 1 96 ? 6.130 8.699 -9.684 1.00 93.56 96 HIS A CA 1
ATOM 733 C C . HIS A 1 96 ? 6.904 9.194 -8.461 1.00 93.56 96 HIS A C 1
ATOM 735 O O . HIS A 1 96 ? 6.762 10.357 -8.092 1.00 93.56 96 HIS A O 1
ATOM 741 N N . LYS A 1 97 ? 7.775 8.368 -7.869 1.00 94.38 97 LYS A N 1
ATOM 742 C CA . LYS A 1 97 ? 8.611 8.782 -6.732 1.00 94.38 97 LYS A CA 1
ATOM 743 C C . LYS A 1 97 ? 9.463 9.999 -7.061 1.00 94.38 97 LYS A C 1
ATOM 745 O O . LYS A 1 97 ? 9.487 10.944 -6.274 1.00 94.38 97 LYS A O 1
ATOM 750 N N . VAL A 1 98 ? 10.130 9.994 -8.216 1.00 94.81 98 VAL A N 1
ATOM 751 C CA . VAL A 1 98 ? 10.941 11.134 -8.663 1.00 94.81 98 VAL A CA 1
ATOM 752 C C . VAL A 1 98 ? 10.069 12.369 -8.856 1.00 94.81 98 VAL A C 1
ATOM 754 O O . VAL A 1 98 ? 10.387 13.422 -8.309 1.00 94.81 98 VAL A O 1
ATOM 757 N N . ARG A 1 99 ? 8.922 12.241 -9.531 1.00 94.19 99 ARG A N 1
ATOM 758 C CA . ARG A 1 99 ? 7.984 13.356 -9.729 1.00 94.19 99 ARG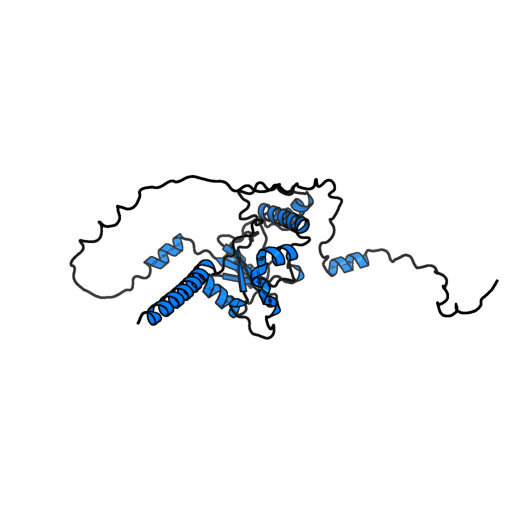 A CA 1
ATOM 759 C C . ARG A 1 99 ? 7.491 13.946 -8.408 1.00 94.19 99 ARG A C 1
ATOM 761 O O . ARG A 1 99 ? 7.496 15.162 -8.248 1.00 94.19 99 ARG A O 1
ATOM 768 N N . MET A 1 100 ? 7.081 13.104 -7.459 1.00 94.31 100 MET A N 1
ATOM 769 C CA . MET A 1 100 ? 6.596 13.561 -6.155 1.00 94.31 100 MET A CA 1
ATOM 770 C C . MET A 1 100 ? 7.710 14.208 -5.338 1.00 94.31 100 MET A C 1
ATOM 772 O O . MET A 1 100 ? 7.476 15.224 -4.692 1.00 94.31 100 MET A O 1
ATOM 776 N N . LYS A 1 101 ? 8.932 13.669 -5.398 1.00 94.38 101 LYS A N 1
ATOM 777 C CA . LYS A 1 101 ? 10.093 14.268 -4.733 1.00 94.38 101 LYS A CA 1
ATOM 778 C C . LYS A 1 101 ? 10.435 15.640 -5.321 1.00 94.38 101 LYS A C 1
ATOM 780 O O . LYS A 1 101 ? 10.665 16.565 -4.555 1.00 94.38 101 LYS A O 1
ATOM 785 N N . LEU A 1 102 ? 10.414 15.788 -6.647 1.00 94.44 102 LEU A N 1
ATOM 786 C CA . LEU A 1 102 ? 10.659 17.071 -7.317 1.00 94.44 102 LEU A CA 1
ATOM 787 C C . LEU A 1 102 ? 9.572 18.107 -6.993 1.00 94.44 102 LEU A C 1
ATOM 789 O O . LEU A 1 102 ? 9.892 19.246 -6.678 1.00 94.44 102 LEU A O 1
ATOM 793 N N . LYS A 1 103 ? 8.293 17.711 -7.039 1.00 94.88 103 LYS A N 1
ATOM 794 C CA . LYS A 1 103 ? 7.151 18.625 -6.859 1.00 94.88 103 LYS A CA 1
ATOM 795 C C . LYS A 1 103 ? 6.862 18.970 -5.393 1.00 94.88 103 LYS A C 1
ATOM 797 O O . LYS A 1 103 ? 6.454 20.088 -5.106 1.00 94.88 103 LYS A O 1
ATOM 802 N N . TYR A 1 104 ? 7.052 18.024 -4.471 1.00 95.56 104 TYR A N 1
ATOM 803 C CA . TYR A 1 104 ? 6.605 18.135 -3.072 1.00 95.56 104 TYR A CA 1
ATOM 804 C C . TYR A 1 104 ? 7.731 17.968 -2.037 1.00 95.56 104 TYR A C 1
ATOM 806 O O . TYR A 1 104 ? 7.479 17.946 -0.829 1.00 95.56 104 TYR A O 1
ATOM 814 N N . GLY A 1 105 ? 8.977 17.788 -2.481 1.00 96.88 105 GLY A N 1
ATOM 815 C CA . GLY A 1 105 ? 10.149 17.536 -1.635 1.00 96.88 105 GLY A CA 1
ATOM 816 C C . GLY A 1 105 ? 10.239 16.102 -1.096 1.00 96.88 105 GLY A C 1
ATOM 817 O O . GLY A 1 105 ? 11.328 15.538 -1.006 1.00 96.88 105 GLY A O 1
ATOM 818 N N . SER A 1 106 ? 9.108 15.466 -0.772 1.00 96.12 106 SER A N 1
ATOM 819 C CA . SER A 1 106 ? 9.048 14.056 -0.371 1.00 96.12 106 SER A CA 1
ATOM 820 C C . SER A 1 106 ? 7.688 13.417 -0.675 1.00 96.12 106 SER A C 1
ATOM 822 O O . SER A 1 106 ? 6.668 14.096 -0.788 1.00 96.12 106 SER A O 1
ATOM 824 N N . ILE A 1 107 ? 7.658 12.082 -0.755 1.00 95.19 107 ILE A N 1
ATOM 825 C CA . ILE A 1 107 ? 6.408 11.315 -0.909 1.00 95.19 107 ILE A CA 1
ATOM 826 C C . ILE A 1 107 ? 5.514 11.493 0.322 1.00 95.19 107 ILE A C 1
ATOM 828 O O . ILE A 1 107 ? 4.299 11.594 0.192 1.00 95.19 107 ILE A O 1
ATOM 832 N N . ALA A 1 108 ? 6.102 11.569 1.517 1.00 96.12 108 ALA A N 1
ATOM 833 C CA . ALA A 1 108 ? 5.343 11.800 2.737 1.00 96.12 108 ALA A CA 1
ATOM 834 C C . ALA A 1 108 ? 4.656 13.171 2.729 1.00 96.12 108 ALA A C 1
ATOM 836 O O . ALA A 1 108 ? 3.474 13.243 3.042 1.00 96.12 108 ALA A O 1
ATOM 837 N N . ASN A 1 109 ? 5.348 14.231 2.295 1.00 96.25 109 ASN A N 1
ATOM 838 C CA . ASN A 1 109 ? 4.746 15.559 2.143 1.00 96.25 109 ASN A CA 1
ATOM 839 C C . ASN A 1 109 ? 3.603 15.543 1.130 1.00 96.25 109 ASN A C 1
ATOM 841 O O . ASN A 1 109 ? 2.559 16.139 1.382 1.00 96.25 109 ASN A O 1
ATOM 845 N N . TYR A 1 110 ? 3.781 14.849 0.004 1.00 95.81 110 TYR A N 1
ATOM 846 C CA . TYR A 1 110 ? 2.708 14.662 -0.965 1.00 95.81 110 TYR A CA 1
ATOM 847 C C . TYR A 1 110 ? 1.486 13.986 -0.326 1.00 95.81 110 TYR A C 1
ATOM 849 O O . TYR A 1 110 ? 0.368 14.491 -0.423 1.00 95.81 110 TYR A O 1
ATOM 857 N N . LEU A 1 111 ? 1.698 12.875 0.381 1.00 95.75 111 LEU A N 1
ATOM 858 C CA . LEU A 1 111 ? 0.618 12.138 1.027 1.00 95.75 111 LEU A CA 1
ATOM 859 C C . LEU A 1 111 ? -0.094 12.976 2.092 1.00 95.75 111 LEU A C 1
ATOM 861 O O . LEU A 1 111 ? -1.315 13.071 2.056 1.00 95.75 111 LEU A O 1
ATOM 865 N N . ILE A 1 112 ? 0.657 13.615 2.990 1.00 94.88 112 ILE A N 1
ATOM 866 C CA . ILE A 1 112 ? 0.138 14.447 4.085 1.00 94.88 112 ILE A CA 1
ATOM 867 C C . ILE A 1 112 ? -0.706 15.597 3.540 1.00 94.88 112 ILE A C 1
ATOM 869 O O . ILE A 1 112 ? -1.835 15.784 3.975 1.00 94.88 112 ILE A O 1
ATOM 873 N N . ASN A 1 113 ? -0.188 16.341 2.563 1.00 94.81 113 ASN A N 1
ATOM 874 C CA . ASN A 1 113 ? -0.815 17.591 2.136 1.00 94.81 113 ASN A CA 1
ATOM 875 C C . ASN A 1 113 ? -1.864 17.414 1.029 1.00 94.81 113 ASN A C 1
ATOM 877 O O . ASN A 1 113 ? -2.664 18.321 0.815 1.00 94.81 113 ASN A O 1
ATOM 881 N N . HIS A 1 114 ? -1.879 16.279 0.317 1.00 93.25 114 HIS A N 1
ATOM 882 C CA . HIS A 1 114 ? -2.749 16.110 -0.857 1.00 93.25 114 HIS A CA 1
ATOM 883 C C . HIS A 1 114 ? -3.582 14.831 -0.871 1.00 93.25 114 HIS A C 1
ATOM 885 O O . HIS A 1 114 ? -4.669 14.825 -1.440 1.00 93.25 114 HIS A O 1
ATOM 891 N N . VAL A 1 115 ? -3.092 13.733 -0.293 1.00 93.56 115 VAL A N 1
ATOM 892 C CA . VAL A 1 115 ? -3.763 12.423 -0.407 1.00 93.56 115 VAL A CA 1
ATOM 893 C C . VAL A 1 115 ? -4.550 12.079 0.850 1.00 93.56 115 VAL A C 1
ATOM 895 O O . VAL A 1 115 ? -5.599 11.437 0.762 1.00 93.56 115 VAL A O 1
ATOM 898 N N . LEU A 1 116 ? -4.022 12.481 2.004 1.00 95.00 116 LEU A N 1
ATOM 899 C CA . LEU A 1 116 ? -4.505 12.142 3.335 1.00 95.00 116 LEU A CA 1
ATOM 900 C C . LEU A 1 116 ? -4.892 13.381 4.151 1.00 95.00 116 LEU A C 1
ATOM 902 O O . LEU A 1 116 ? -5.256 13.205 5.306 1.00 95.00 116 LEU A O 1
ATOM 906 N N . ALA A 1 117 ? -4.818 14.591 3.584 1.00 94.00 117 ALA A N 1
ATOM 907 C CA . ALA A 1 117 ? -4.987 15.856 4.307 1.00 94.00 117 ALA A CA 1
ATOM 908 C C . ALA A 1 117 ? -6.241 15.871 5.195 1.00 94.00 117 ALA A C 1
ATOM 910 O O . ALA A 1 117 ? -6.134 16.043 6.407 1.00 94.00 117 ALA A O 1
ATOM 911 N N . ASP A 1 118 ? -7.405 15.568 4.618 1.00 92.25 118 ASP A N 1
ATOM 912 C CA . ASP A 1 118 ? -8.674 15.532 5.356 1.00 92.25 118 ASP A CA 1
ATOM 913 C C . ASP A 1 118 ? -8.704 14.418 6.411 1.00 92.25 118 ASP A C 1
ATOM 915 O O . ASP A 1 118 ? -9.256 14.578 7.496 1.00 92.25 118 ASP A O 1
ATOM 919 N N . PHE A 1 119 ? -8.081 13.276 6.113 1.00 92.94 119 PHE A N 1
ATOM 920 C CA . PHE A 1 119 ? -8.039 12.136 7.025 1.00 92.94 119 PHE A CA 1
ATOM 921 C C . PHE A 1 119 ? -7.163 12.411 8.253 1.00 92.94 119 PHE A C 1
ATOM 923 O O . PHE A 1 119 ? -7.507 11.987 9.358 1.00 92.94 119 PHE A O 1
ATOM 930 N N . ILE A 1 120 ? -6.046 13.121 8.079 1.00 92.19 120 ILE A N 1
ATOM 931 C CA . ILE A 1 120 ? -5.090 13.404 9.156 1.00 92.19 120 ILE A CA 1
ATOM 932 C C . ILE A 1 120 ? -5.342 14.734 9.869 1.00 92.19 120 ILE A C 1
ATOM 934 O O . ILE A 1 120 ? -4.757 14.941 10.931 1.00 92.19 120 ILE A O 1
ATOM 938 N N . ALA A 1 121 ? -6.212 15.606 9.347 1.00 90.12 121 ALA A N 1
ATOM 939 C CA . ALA A 1 121 ? -6.534 16.897 9.961 1.00 90.12 121 ALA A CA 1
ATOM 940 C C . ALA A 1 121 ? -6.957 16.764 11.438 1.00 90.12 121 ALA A C 1
ATOM 942 O O . ALA A 1 121 ? -6.595 17.592 12.270 1.00 90.12 121 ALA A O 1
ATOM 943 N N . ASP A 1 122 ? -7.644 15.671 11.785 1.00 83.81 122 ASP A N 1
ATOM 944 C CA . ASP A 1 122 ? -8.045 15.366 13.162 1.00 83.81 122 ASP A CA 1
ATOM 945 C C . ASP A 1 122 ? -7.153 14.332 13.871 1.00 83.81 122 ASP A C 1
ATOM 947 O O . ASP A 1 122 ? -7.401 14.005 15.031 1.00 83.81 122 ASP A O 1
ATOM 951 N N . ALA A 1 123 ? -6.102 13.812 13.224 1.00 81.62 123 ALA A N 1
ATOM 952 C CA . ALA A 1 123 ? -5.247 12.776 13.814 1.00 81.62 123 ALA A CA 1
ATOM 953 C C . ALA A 1 123 ? -4.499 13.264 15.067 1.00 81.62 123 ALA A C 1
ATOM 955 O O . ALA A 1 123 ? -4.268 12.482 15.982 1.00 81.62 123 ALA A O 1
ATOM 956 N N . GLN A 1 124 ? -4.192 14.563 15.163 1.00 75.12 124 GLN A N 1
ATOM 957 C CA . GLN A 1 124 ? -3.528 15.146 16.339 1.00 75.12 124 GLN A CA 1
ATOM 958 C C . GLN A 1 124 ? -4.369 15.076 17.623 1.00 75.12 124 GLN A C 1
ATOM 960 O O . GLN A 1 124 ? -3.828 15.205 18.716 1.00 75.12 124 GLN A O 1
ATOM 965 N N . LYS A 1 125 ? -5.686 14.866 17.508 1.00 83.94 125 LYS A N 1
ATOM 966 C CA . LYS A 1 125 ? -6.600 14.742 18.655 1.00 83.94 125 LYS A CA 1
ATOM 967 C C . LYS A 1 125 ? -6.748 13.298 19.137 1.00 83.94 125 LYS A C 1
ATOM 969 O O . LYS A 1 125 ? -7.497 13.041 20.076 1.00 83.94 125 LYS A O 1
ATOM 974 N N . VAL A 1 126 ? -6.101 12.346 18.466 1.00 87.38 126 VAL A N 1
ATOM 975 C CA . VAL A 1 126 ? -6.284 10.925 18.737 1.00 87.38 126 VAL A CA 1
ATOM 976 C C . VAL A 1 126 ? -5.382 10.502 19.890 1.00 87.38 126 VAL A C 1
ATOM 978 O O . VAL A 1 126 ? -4.160 10.485 19.775 1.00 87.38 126 VAL A O 1
ATOM 981 N N . ASP A 1 127 ? -6.005 10.124 21.001 1.00 92.00 127 ASP A N 1
ATOM 982 C CA . ASP A 1 127 ? -5.322 9.523 22.140 1.00 92.00 127 ASP A CA 1
ATOM 983 C C . ASP A 1 127 ? -4.802 8.124 21.760 1.00 92.00 127 ASP A C 1
ATOM 985 O O . ASP A 1 127 ? -5.573 7.204 21.465 1.00 92.00 127 ASP A O 1
ATOM 989 N N . ALA A 1 128 ? -3.475 7.975 21.752 1.00 90.75 128 ALA A N 1
ATOM 990 C CA . ALA A 1 128 ? -2.791 6.732 21.408 1.00 90.75 128 ALA A CA 1
ATOM 991 C C . ALA A 1 128 ? -3.058 5.596 22.411 1.00 90.75 128 ALA A C 1
ATOM 993 O O . ALA A 1 128 ? -2.853 4.434 22.067 1.00 90.75 128 ALA A O 1
ATOM 994 N N . SER A 1 129 ? -3.517 5.914 23.627 1.00 93.31 129 SER A N 1
ATOM 995 C CA . SER A 1 129 ? -3.887 4.914 24.633 1.00 93.31 129 SER A CA 1
ATOM 996 C C . SER A 1 129 ? -5.258 4.284 24.375 1.00 93.31 129 SER A C 1
ATOM 998 O O . SER A 1 129 ? -5.527 3.181 24.854 1.00 93.31 129 SER A O 1
ATOM 1000 N N . GLN A 1 130 ? -6.118 4.942 23.587 1.00 95.12 130 GLN A N 1
ATOM 1001 C CA . GLN A 1 130 ? -7.440 4.410 23.274 1.00 95.12 130 GLN A CA 1
ATOM 1002 C C . GLN A 1 130 ? -7.342 3.240 22.288 1.00 95.12 130 GLN A C 1
ATOM 1004 O O . GLN A 1 130 ? -6.597 3.328 21.301 1.00 95.12 130 GLN A O 1
ATOM 1009 N N . PRO A 1 131 ? -8.166 2.190 22.460 1.00 96.19 131 PRO A N 1
ATOM 1010 C CA . PRO A 1 131 ? -8.277 1.106 21.492 1.00 96.19 131 PRO A CA 1
ATOM 1011 C C . PRO A 1 131 ? -8.526 1.619 20.069 1.00 96.19 131 PRO A C 1
ATOM 1013 O O . PRO A 1 131 ? -9.161 2.657 19.868 1.00 96.19 131 PRO A O 1
ATOM 1016 N N . LEU A 1 132 ? -8.010 0.898 19.071 1.00 96.94 132 LEU A N 1
ATOM 1017 C CA . LEU A 1 132 ? -8.311 1.174 17.665 1.00 96.94 132 LEU A CA 1
ATOM 1018 C C . LEU A 1 132 ? -9.816 1.036 17.415 1.00 96.94 132 LEU A C 1
ATOM 1020 O O . LEU A 1 132 ? -10.434 0.075 17.871 1.00 96.94 132 LEU A O 1
ATOM 1024 N N . VAL A 1 133 ? -10.384 1.965 16.653 1.00 94.12 133 VAL A N 1
ATOM 1025 C CA . VAL A 1 133 ? -11.789 1.939 16.217 1.00 94.12 133 VAL A CA 1
ATOM 1026 C C . VAL A 1 133 ? -11.885 2.093 14.700 1.00 94.12 133 VAL A C 1
ATOM 1028 O O . VAL A 1 133 ? -10.950 2.570 14.064 1.00 94.12 133 VAL A O 1
ATOM 1031 N N . ALA A 1 134 ? -13.021 1.731 14.096 1.00 90.38 134 ALA A N 1
ATOM 1032 C CA . ALA A 1 134 ? -13.202 1.788 12.639 1.00 90.38 134 ALA A CA 1
ATOM 1033 C C . ALA A 1 134 ? -12.888 3.176 12.027 1.00 90.38 134 ALA A C 1
ATOM 1035 O O . ALA A 1 134 ? -12.313 3.263 10.944 1.00 90.38 134 ALA A O 1
ATOM 1036 N N . SER A 1 135 ? -13.184 4.269 12.744 1.00 91.38 135 SER A N 1
ATOM 1037 C CA . SER A 1 135 ? -12.899 5.651 12.317 1.00 91.38 135 SER A CA 1
ATOM 1038 C C . SER A 1 135 ? -11.416 6.052 12.352 1.00 91.38 135 SER A C 1
ATOM 1040 O O . SER A 1 135 ? -11.065 7.148 11.897 1.00 91.38 135 SER A O 1
ATOM 1042 N N . ASP A 1 136 ? -10.547 5.199 12.904 1.00 95.69 136 ASP A N 1
ATOM 1043 C CA . ASP A 1 136 ? -9.093 5.379 12.867 1.00 95.69 136 ASP A CA 1
ATOM 1044 C C . ASP A 1 136 ? -8.500 4.974 11.513 1.00 95.69 136 ASP A C 1
ATOM 1046 O O . ASP A 1 136 ? -7.321 5.239 11.275 1.00 95.69 136 ASP A O 1
ATOM 1050 N N . PHE A 1 137 ? -9.294 4.359 10.629 1.00 96.50 137 PHE A N 1
ATOM 1051 C CA . PHE A 1 137 ? -8.831 3.772 9.380 1.00 96.50 137 PHE A CA 1
ATOM 1052 C C . PHE A 1 137 ? -9.380 4.459 8.128 1.00 96.50 137 PHE A C 1
ATOM 1054 O O . PHE A 1 137 ? -10.518 4.923 8.081 1.00 96.50 137 PHE A O 1
ATOM 1061 N N . MET A 1 138 ? -8.586 4.434 7.058 1.00 95.88 138 MET A N 1
ATOM 1062 C CA . MET A 1 138 ? -9.018 4.785 5.706 1.00 95.88 138 MET A CA 1
ATOM 1063 C C . MET A 1 138 ? -8.376 3.836 4.697 1.00 95.88 138 MET A C 1
ATOM 1065 O O . MET A 1 138 ? -7.151 3.791 4.597 1.00 95.88 138 MET A O 1
ATOM 1069 N N . PHE A 1 139 ? -9.177 3.121 3.896 1.00 96.19 139 PHE A N 1
ATOM 1070 C CA . PHE A 1 139 ? -8.607 2.360 2.779 1.00 96.19 139 PHE A CA 1
ATOM 1071 C C . PHE A 1 139 ? -8.565 3.178 1.497 1.00 96.19 139 PHE A C 1
ATOM 1073 O O . PHE A 1 139 ? -9.517 3.880 1.149 1.00 96.19 139 PHE A O 1
ATOM 1080 N N . ARG A 1 140 ? -7.482 2.990 0.750 1.00 95.00 140 ARG A N 1
ATOM 1081 C CA . ARG A 1 140 ? -7.327 3.436 -0.632 1.00 95.00 140 ARG A CA 1
ATOM 1082 C C . ARG A 1 140 ? -6.805 2.288 -1.479 1.00 95.00 140 ARG A C 1
ATOM 1084 O O . ARG A 1 140 ? -6.003 1.491 -0.997 1.00 95.00 140 ARG A O 1
ATOM 1091 N N . ALA A 1 141 ? -7.246 2.203 -2.730 1.00 95.31 141 ALA A N 1
ATOM 1092 C CA . ALA A 1 141 ? -6.621 1.287 -3.673 1.00 95.31 141 ALA A CA 1
ATOM 1093 C C . ALA A 1 141 ? -5.141 1.670 -3.808 1.00 95.31 141 ALA A C 1
ATOM 1095 O O . ALA A 1 141 ? -4.805 2.857 -3.826 1.00 95.31 141 ALA A O 1
ATOM 1096 N N . ASN A 1 142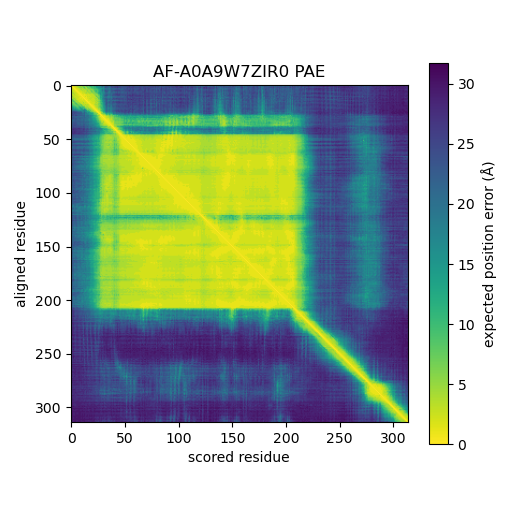 ? -4.253 0.681 -3.838 1.00 96.00 142 ASN A N 1
ATOM 1097 C CA . ASN A 1 142 ? -2.835 0.940 -4.017 1.00 96.00 142 ASN A CA 1
ATOM 1098 C C . ASN A 1 142 ? -2.589 1.338 -5.476 1.00 96.00 142 ASN A C 1
ATOM 1100 O O . ASN A 1 142 ? -2.836 0.538 -6.374 1.00 96.00 142 ASN A O 1
ATOM 1104 N N . ASP A 1 143 ? -2.073 2.546 -5.704 1.00 95.50 143 ASP A N 1
ATOM 1105 C CA . ASP A 1 143 ? -1.744 3.041 -7.048 1.00 95.50 143 ASP A CA 1
ATOM 1106 C C . ASP A 1 143 ? -0.655 2.200 -7.745 1.00 95.50 143 ASP A C 1
ATOM 1108 O O . ASP A 1 143 ? -0.542 2.219 -8.970 1.00 95.50 143 ASP A O 1
ATOM 1112 N N . PHE A 1 144 ? 0.137 1.447 -6.970 1.00 96.44 144 PHE A N 1
ATOM 1113 C CA . PHE A 1 144 ? 1.234 0.603 -7.447 1.00 96.44 144 PHE A CA 1
ATOM 1114 C C . PHE A 1 144 ? 1.107 -0.809 -6.857 1.00 96.44 144 PHE A C 1
ATOM 1116 O O . PHE A 1 144 ? 1.913 -1.193 -5.990 1.00 96.44 144 PHE A O 1
ATOM 1123 N N . PRO A 1 145 ? 0.085 -1.579 -7.273 1.00 96.88 145 PRO A N 1
ATOM 1124 C CA . PRO A 1 145 ? -0.241 -2.866 -6.678 1.00 96.88 145 PRO A CA 1
ATOM 1125 C C . PRO A 1 145 ? 0.881 -3.894 -6.881 1.00 96.88 145 PRO A C 1
ATOM 1127 O O . PRO A 1 145 ? 1.764 -3.744 -7.727 1.00 96.88 145 PRO A O 1
ATOM 1130 N N . TYR A 1 146 ? 0.843 -4.959 -6.079 1.00 97.62 146 TYR A N 1
ATOM 1131 C CA . TYR A 1 146 ? 1.773 -6.077 -6.235 1.00 97.62 146 TYR A CA 1
ATOM 1132 C C . TYR A 1 146 ? 1.291 -6.956 -7.380 1.00 97.62 146 TYR A C 1
ATOM 1134 O O . TYR A 1 146 ? 0.100 -6.968 -7.692 1.00 97.62 146 TYR A O 1
ATOM 1142 N N . TYR A 1 147 ? 2.211 -7.689 -8.002 1.00 97.56 147 TYR A N 1
ATOM 1143 C CA . TYR A 1 147 ? 1.894 -8.503 -9.166 1.00 97.56 147 TYR A CA 1
ATOM 1144 C C . TYR A 1 147 ? 1.252 -9.830 -8.742 1.00 97.56 147 TYR A C 1
ATOM 1146 O O . TYR A 1 147 ? 1.907 -10.871 -8.660 1.00 97.56 147 TYR A O 1
ATOM 1154 N N . LEU A 1 148 ? -0.037 -9.749 -8.407 1.00 97.12 148 LEU A N 1
ATOM 1155 C CA . LEU A 1 148 ? -0.855 -10.827 -7.857 1.00 97.12 148 LEU A CA 1
ATOM 1156 C C . LEU A 1 148 ? -2.032 -11.156 -8.782 1.00 97.12 148 LEU A C 1
ATOM 1158 O O . LEU A 1 148 ? -2.612 -10.272 -9.408 1.00 97.12 148 LEU A O 1
ATOM 1162 N N . GLU A 1 149 ? -2.407 -12.429 -8.829 1.00 95.75 149 GLU A N 1
ATOM 1163 C CA . GLU A 1 149 ? -3.514 -12.925 -9.650 1.00 95.75 149 GLU A CA 1
ATOM 1164 C C . GLU A 1 149 ? -4.863 -12.774 -8.937 1.00 95.75 149 GLU A C 1
ATOM 1166 O O . GLU A 1 149 ? -5.051 -13.350 -7.867 1.00 95.75 149 GLU A O 1
ATOM 1171 N N . ASN A 1 150 ? -5.828 -12.083 -9.558 1.00 94.75 150 ASN A N 1
ATOM 1172 C CA . ASN A 1 150 ? -7.209 -11.946 -9.064 1.00 94.75 150 ASN A CA 1
ATOM 1173 C C . ASN A 1 150 ? -7.313 -11.368 -7.638 1.00 94.75 150 ASN A C 1
ATOM 1175 O O . ASN A 1 150 ? -8.150 -11.789 -6.833 1.00 94.75 150 ASN A O 1
ATOM 1179 N N . VAL A 1 151 ? -6.463 -10.387 -7.322 1.00 96.19 151 VAL A N 1
ATOM 1180 C CA . VAL A 1 151 ? -6.383 -9.748 -6.002 1.00 96.19 151 VAL A CA 1
ATOM 1181 C C . VAL A 1 151 ? -6.423 -8.235 -6.132 1.00 96.19 151 VAL A C 1
ATOM 1183 O O . VAL A 1 151 ? -5.637 -7.652 -6.877 1.00 96.19 151 VAL A O 1
ATOM 1186 N N . GLU A 1 152 ? -7.271 -7.591 -5.334 1.00 96.06 152 GLU A N 1
ATOM 1187 C CA . GLU A 1 152 ? -7.186 -6.151 -5.108 1.00 96.06 152 GLU A CA 1
ATOM 1188 C C . GLU A 1 152 ? -6.161 -5.865 -4.012 1.00 96.06 152 GLU A C 1
ATOM 1190 O O . GLU A 1 152 ? -6.226 -6.440 -2.922 1.00 96.06 152 GLU A O 1
ATOM 1195 N N . HIS A 1 153 ? -5.232 -4.950 -4.279 1.00 97.31 153 HIS A N 1
ATOM 1196 C CA . HIS A 1 153 ? -4.261 -4.484 -3.296 1.00 97.31 153 HIS A CA 1
ATOM 1197 C C . HIS A 1 153 ? -4.677 -3.100 -2.793 1.00 97.31 153 HIS A C 1
ATOM 1199 O O . HIS A 1 153 ? -4.658 -2.122 -3.538 1.00 97.31 153 HIS A O 1
ATOM 1205 N N . TRP A 1 154 ? -5.011 -3.018 -1.511 1.00 98.00 154 TRP A N 1
ATOM 1206 C CA . TRP A 1 154 ? -5.382 -1.803 -0.800 1.00 98.00 154 TRP A CA 1
ATOM 1207 C C . TRP A 1 154 ? -4.290 -1.383 0.187 1.00 98.00 154 TRP A C 1
ATOM 1209 O O . TRP A 1 154 ? -3.600 -2.217 0.775 1.00 98.00 154 TRP A O 1
ATOM 1219 N N . VAL A 1 155 ? -4.164 -0.076 0.399 1.00 97.94 155 VAL A N 1
ATOM 1220 C CA . VAL A 1 155 ? -3.420 0.513 1.514 1.00 97.94 155 VAL A CA 1
ATOM 1221 C C . VAL A 1 155 ? -4.432 0.981 2.553 1.00 97.94 155 VAL A C 1
ATOM 1223 O O . VAL A 1 155 ? -5.306 1.796 2.255 1.00 97.94 155 VAL A O 1
ATOM 1226 N N . LEU A 1 156 ? -4.316 0.447 3.764 1.00 98.06 156 LEU A N 1
ATOM 1227 C CA . LEU A 1 156 ? -5.072 0.857 4.941 1.00 98.06 156 LEU A CA 1
ATOM 1228 C C . LEU A 1 156 ? -4.244 1.876 5.721 1.00 98.06 156 LEU A C 1
ATOM 1230 O O . LEU A 1 156 ? -3.294 1.491 6.397 1.00 98.06 156 LEU A O 1
ATOM 1234 N N . TRP A 1 157 ? -4.595 3.154 5.639 1.00 97.94 157 TRP A N 1
ATOM 1235 C CA . TRP A 1 157 ? -4.000 4.211 6.457 1.00 97.94 157 TRP A CA 1
ATOM 1236 C C . TRP A 1 157 ? -4.619 4.209 7.852 1.00 97.94 157 TRP A C 1
ATOM 1238 O O . TRP A 1 157 ? -5.824 3.985 7.984 1.00 97.94 157 TRP A O 1
ATOM 1248 N N . CYS A 1 158 ? -3.810 4.472 8.878 1.00 97.19 158 CYS A N 1
ATOM 1249 C CA . CYS A 1 158 ? -4.239 4.492 10.273 1.00 97.19 158 CYS A CA 1
ATOM 1250 C C . CYS A 1 158 ? -3.769 5.772 10.974 1.00 97.19 158 CYS A C 1
ATOM 1252 O O . CYS A 1 158 ? -2.618 6.181 10.819 1.00 97.19 158 CYS A O 1
ATOM 1254 N N . LYS A 1 159 ? -4.652 6.398 11.764 1.00 95.94 159 LYS A N 1
ATOM 1255 C CA . LYS A 1 159 ? -4.317 7.586 12.576 1.00 95.94 159 LYS A CA 1
ATOM 1256 C C . LYS A 1 159 ? -3.372 7.264 13.739 1.00 95.94 159 LYS A C 1
ATOM 1258 O O . LYS A 1 159 ? -2.640 8.139 14.187 1.00 95.94 159 LYS A O 1
ATOM 1263 N N . LYS A 1 160 ? -3.394 6.018 14.221 1.00 95.31 160 LYS A N 1
ATOM 1264 C CA . LYS A 1 160 ? -2.529 5.500 15.293 1.00 95.31 160 LYS A CA 1
ATOM 1265 C C . LYS A 1 160 ? -1.458 4.577 14.717 1.00 95.31 160 LYS A C 1
ATOM 1267 O O . LYS A 1 160 ? -1.635 4.012 13.639 1.00 95.31 160 LYS A O 1
ATOM 1272 N N . GLN A 1 161 ? -0.373 4.370 15.456 1.00 95.56 161 GLN A N 1
ATOM 1273 C CA . GLN A 1 161 ? 0.683 3.458 15.031 1.00 95.56 161 GLN A CA 1
ATOM 1274 C C . GLN A 1 161 ? 0.202 1.999 15.050 1.00 95.56 161 GLN A C 1
ATOM 1276 O O . GLN A 1 161 ? -0.154 1.462 16.095 1.00 95.56 161 GLN A O 1
ATOM 1281 N N . LEU A 1 162 ? 0.242 1.344 13.894 1.00 96.56 162 LEU A N 1
ATOM 1282 C CA . LEU A 1 162 ? 0.098 -0.100 13.764 1.00 96.56 162 LEU A CA 1
ATOM 1283 C C . LEU A 1 162 ? 1.455 -0.788 13.986 1.00 96.56 162 LEU A C 1
ATOM 1285 O O . LEU A 1 162 ? 2.469 -0.330 13.440 1.00 96.56 162 LEU A O 1
ATOM 1289 N N . PRO A 1 163 ? 1.503 -1.886 14.760 1.00 95.81 163 PRO A N 1
ATOM 1290 C CA . PRO A 1 163 ? 2.720 -2.670 14.900 1.00 95.81 163 PRO A CA 1
ATOM 1291 C C . PRO A 1 163 ? 3.051 -3.390 13.578 1.00 95.81 163 PRO A C 1
ATOM 1293 O O . PRO A 1 163 ? 2.138 -3.871 12.901 1.00 95.81 163 PRO A O 1
ATOM 1296 N N . PRO A 1 164 ? 4.338 -3.500 13.195 1.00 96.81 164 PRO A N 1
ATOM 1297 C CA . PRO A 1 164 ? 4.762 -4.394 12.122 1.00 96.81 164 PRO A CA 1
ATOM 1298 C C . PRO A 1 164 ? 4.321 -5.839 12.377 1.00 96.81 164 PRO A C 1
ATOM 1300 O O . PRO A 1 164 ? 4.355 -6.300 13.517 1.00 96.81 164 PRO A O 1
ATOM 1303 N N . GLY A 1 165 ? 3.958 -6.564 11.319 1.00 97.06 165 GLY A N 1
ATOM 1304 C CA . GLY A 1 165 ? 3.562 -7.971 11.420 1.00 97.06 165 GLY A CA 1
ATOM 1305 C C . GLY A 1 165 ? 2.366 -8.338 10.548 1.00 97.06 165 GLY A C 1
ATOM 1306 O O . GLY A 1 165 ? 1.940 -7.569 9.686 1.00 97.06 165 GLY A O 1
ATOM 1307 N N . PHE A 1 166 ? 1.837 -9.539 10.780 1.00 97.69 166 PHE A N 1
ATOM 1308 C CA . PHE A 1 166 ? 0.834 -10.192 9.927 1.00 97.69 166 PHE A CA 1
ATOM 1309 C C . PHE A 1 166 ? -0.517 -10.398 10.620 1.00 97.69 166 PHE A C 1
ATOM 1311 O O . PHE A 1 166 ? -1.499 -10.751 9.972 1.00 97.69 166 PHE A O 1
ATOM 1318 N N . VAL A 1 167 ? -0.582 -10.158 11.932 1.00 97.38 167 VAL A N 1
ATOM 1319 C CA . VAL A 1 167 ? -1.805 -10.302 12.724 1.00 97.38 167 VAL A CA 1
ATOM 1320 C C . VAL A 1 167 ? -2.558 -8.968 12.719 1.00 97.38 167 VAL A C 1
ATOM 1322 O O . VAL A 1 167 ? -2.063 -7.996 13.296 1.00 97.38 167 VAL A O 1
ATOM 1325 N N . PRO A 1 168 ? -3.735 -8.878 12.073 1.00 97.25 168 PRO A N 1
ATOM 1326 C CA . PRO A 1 168 ? -4.517 -7.652 12.086 1.00 97.25 168 PRO A CA 1
ATOM 1327 C C . PRO A 1 168 ? -5.127 -7.422 13.479 1.00 97.25 168 PRO A C 1
ATOM 1329 O O . PRO A 1 168 ? -5.676 -8.358 14.067 1.00 97.25 168 PRO A O 1
ATOM 1332 N N . PRO A 1 169 ? -5.109 -6.184 14.006 1.00 97.19 169 PRO A N 1
ATOM 1333 C CA . PRO A 1 169 ? -5.941 -5.817 15.149 1.00 97.19 169 PRO A CA 1
ATOM 1334 C C . PRO A 1 169 ? -7.426 -6.107 14.879 1.00 97.19 169 PRO A C 1
ATOM 1336 O O . PRO A 1 169 ? -7.877 -5.978 13.740 1.00 97.19 169 PRO A O 1
ATOM 1339 N N . ALA A 1 170 ? -8.212 -6.423 15.915 1.00 96.38 170 ALA A N 1
ATOM 1340 C CA . ALA A 1 170 ? -9.642 -6.736 15.769 1.00 96.38 170 ALA A CA 1
ATOM 1341 C C . ALA A 1 170 ? -10.415 -5.642 15.005 1.00 96.38 170 ALA A C 1
ATOM 1343 O O . ALA A 1 170 ? -11.133 -5.937 14.055 1.00 96.38 170 ALA A O 1
ATOM 1344 N N . ALA A 1 171 ? -10.143 -4.372 15.316 1.00 96.62 171 ALA A N 1
ATOM 1345 C CA . ALA A 1 171 ? -10.761 -3.234 14.640 1.00 96.62 171 ALA A CA 1
ATOM 1346 C C . ALA A 1 171 ? -10.445 -3.157 13.130 1.00 96.62 171 ALA A C 1
ATOM 1348 O O . ALA A 1 171 ? -11.233 -2.604 12.366 1.00 96.62 171 ALA A O 1
ATOM 1349 N N . VAL A 1 172 ? -9.316 -3.723 12.673 1.00 97.19 172 VAL A N 1
ATOM 1350 C CA . VAL A 1 172 ? -9.021 -3.850 11.235 1.00 97.19 172 VAL A CA 1
ATOM 1351 C C . VAL A 1 172 ? -9.930 -4.896 10.598 1.00 97.19 172 VAL A C 1
ATOM 1353 O O . VAL A 1 172 ? -10.436 -4.660 9.505 1.00 97.19 172 VAL A O 1
ATOM 1356 N N . ALA A 1 173 ? -10.157 -6.032 11.263 1.00 96.50 173 ALA A N 1
ATOM 1357 C CA . ALA A 1 173 ? -11.080 -7.051 10.769 1.00 96.50 173 ALA A CA 1
ATOM 1358 C C . ALA A 1 173 ? -12.512 -6.502 10.666 1.00 96.50 173 ALA A C 1
ATOM 1360 O O . ALA A 1 173 ? -13.160 -6.712 9.641 1.00 96.50 173 ALA A O 1
ATOM 1361 N N . ASP A 1 174 ? -12.953 -5.729 11.663 1.00 95.50 174 ASP A N 1
ATOM 1362 C CA . ASP A 1 174 ? -14.249 -5.044 11.642 1.00 95.50 174 ASP A CA 1
ATOM 1363 C C . ASP A 1 174 ? -14.334 -4.043 10.481 1.00 95.50 174 ASP A C 1
ATOM 1365 O O . ASP A 1 174 ? -15.289 -4.078 9.708 1.00 95.50 174 ASP A O 1
ATOM 1369 N N . ALA A 1 175 ? -13.302 -3.214 10.284 1.00 96.25 175 ALA A N 1
ATOM 1370 C CA . ALA A 1 175 ? -13.253 -2.246 9.187 1.00 96.25 175 ALA A CA 1
ATOM 1371 C C . ALA A 1 175 ? -13.231 -2.917 7.798 1.00 96.25 175 ALA A C 1
ATOM 1373 O O . ALA A 1 175 ? -13.841 -2.416 6.850 1.00 96.25 175 ALA A O 1
ATOM 1374 N N . VAL A 1 176 ? -12.546 -4.059 7.654 1.00 96.25 176 VAL A N 1
ATOM 1375 C CA . VAL A 1 176 ? -12.563 -4.858 6.417 1.00 96.25 176 VAL A CA 1
ATOM 1376 C C . VAL A 1 176 ? -13.953 -5.447 6.181 1.00 96.25 176 VAL A C 1
ATOM 1378 O O . VAL A 1 176 ? -14.457 -5.362 5.062 1.00 96.25 176 VAL A O 1
ATOM 1381 N N . ALA A 1 177 ? -14.584 -6.012 7.213 1.00 95.50 177 ALA A N 1
ATOM 1382 C CA . ALA A 1 177 ? -15.918 -6.595 7.114 1.00 95.50 177 ALA A CA 1
ATOM 1383 C C . ALA A 1 177 ? -16.987 -5.539 6.792 1.00 95.50 177 ALA A C 1
ATOM 1385 O O . ALA A 1 177 ? -17.838 -5.779 5.937 1.00 95.50 177 ALA A O 1
ATOM 1386 N N . GLU A 1 178 ? -16.921 -4.361 7.417 1.00 94.81 178 GLU A N 1
ATOM 1387 C CA . GLU A 1 178 ? -17.812 -3.231 7.138 1.00 94.81 178 GLU A CA 1
ATOM 1388 C C . GLU A 1 178 ? -17.676 -2.764 5.685 1.00 94.81 178 GLU A C 1
ATOM 1390 O O . GLU A 1 178 ? -18.675 -2.557 4.995 1.00 94.81 178 GLU A O 1
ATOM 1395 N N . ARG A 1 179 ? -16.439 -2.638 5.192 1.00 93.56 179 ARG A N 1
ATOM 1396 C CA . ARG A 1 179 ? -16.180 -2.098 3.857 1.00 93.56 179 ARG A CA 1
ATOM 1397 C C . ARG A 1 179 ? -16.417 -3.095 2.725 1.00 93.56 179 ARG A C 1
ATOM 1399 O O . ARG A 1 179 ? -16.968 -2.727 1.689 1.00 93.56 179 ARG A O 1
ATOM 1406 N N . PHE A 1 180 ? -15.924 -4.319 2.871 1.00 93.50 180 PHE A N 1
ATOM 1407 C CA . PHE A 1 180 ? -15.865 -5.301 1.784 1.00 93.50 180 PHE A CA 1
ATOM 1408 C C . PHE A 1 180 ? -16.832 -6.473 1.982 1.00 93.50 180 PHE A C 1
ATOM 1410 O O . PHE A 1 180 ? -17.007 -7.285 1.073 1.00 93.50 180 PHE A O 1
ATOM 1417 N N . GLY A 1 181 ? -17.490 -6.563 3.140 1.00 93.88 181 GLY A N 1
ATOM 1418 C CA . GLY A 1 181 ? -18.351 -7.682 3.495 1.00 93.88 181 GLY A CA 1
ATOM 1419 C C . GLY A 1 181 ? -17.560 -8.954 3.805 1.00 93.88 181 GLY A C 1
ATOM 1420 O O . GLY A 1 181 ? -16.400 -8.928 4.213 1.00 93.88 181 GLY A O 1
ATOM 1421 N N . ASN A 1 182 ? -18.204 -10.105 3.608 1.00 93.44 182 ASN A N 1
ATOM 1422 C CA . ASN A 1 182 ? -17.590 -11.407 3.852 1.00 93.44 182 ASN A CA 1
ATOM 1423 C C . ASN A 1 182 ? -16.730 -11.849 2.654 1.00 93.44 182 ASN A C 1
ATOM 1425 O O . ASN A 1 182 ? -17.203 -12.556 1.757 1.00 93.44 182 ASN A O 1
ATOM 1429 N N . VAL A 1 183 ? -15.475 -11.401 2.637 1.00 95.12 183 VAL A N 1
ATOM 1430 C CA . VAL A 1 183 ? -14.472 -11.706 1.605 1.00 95.12 183 VAL A CA 1
ATOM 1431 C C . VAL A 1 183 ? -13.284 -12.470 2.187 1.00 95.12 183 VAL A C 1
ATOM 1433 O O . VAL A 1 183 ? -13.003 -12.393 3.378 1.00 95.12 183 VAL A O 1
ATOM 1436 N N . GLU A 1 184 ? -12.563 -13.215 1.345 1.00 96.94 184 GLU A N 1
ATOM 1437 C CA . GLU A 1 184 ? -11.269 -13.793 1.729 1.00 96.94 184 GLU A CA 1
ATOM 1438 C C . GLU A 1 184 ? -10.196 -12.699 1.604 1.00 96.94 184 GLU A C 1
ATOM 1440 O O . GLU A 1 184 ? -10.070 -12.079 0.544 1.00 96.94 184 GLU A O 1
ATOM 1445 N N . TRP A 1 185 ? -9.433 -12.450 2.671 1.00 98.19 185 TRP A N 1
ATOM 1446 C CA . TRP A 1 185 ? -8.425 -11.389 2.697 1.00 98.19 185 TRP A CA 1
ATOM 1447 C C . TRP A 1 185 ? -7.148 -11.773 3.458 1.00 98.19 185 TRP A C 1
ATOM 1449 O O . TRP A 1 185 ? -7.086 -12.791 4.160 1.00 98.19 185 TRP A O 1
ATOM 1459 N N . ARG A 1 186 ? -6.103 -10.961 3.272 1.00 98.31 186 ARG A N 1
ATOM 1460 C CA . ARG A 1 186 ? -4.837 -10.997 4.022 1.00 98.31 186 ARG A CA 1
ATOM 1461 C C . ARG A 1 186 ? -4.359 -9.586 4.340 1.00 98.31 186 ARG A C 1
ATOM 1463 O O . ARG A 1 186 ? -4.728 -8.631 3.657 1.00 98.31 186 ARG A O 1
ATOM 1470 N N . TYR A 1 187 ? -3.520 -9.487 5.364 1.00 98.31 187 TYR A N 1
ATOM 1471 C CA . TYR A 1 187 ? -3.012 -8.238 5.911 1.00 98.31 187 TYR A CA 1
ATOM 1472 C C . TYR A 1 187 ? -1.550 -8.376 6.304 1.00 98.31 187 TYR A C 1
ATOM 1474 O O . TYR A 1 187 ? -1.147 -9.428 6.795 1.00 98.31 187 TYR A O 1
ATOM 1482 N N . PHE A 1 188 ? -0.782 -7.305 6.128 1.00 98.31 188 PHE A N 1
ATOM 1483 C CA . PHE A 1 188 ? 0.464 -7.122 6.863 1.00 98.31 188 PHE A CA 1
ATOM 1484 C C . PHE A 1 188 ? 0.888 -5.655 6.916 1.00 98.31 188 PHE A C 1
ATOM 1486 O O . PHE A 1 188 ? 0.599 -4.861 6.018 1.00 98.31 188 PHE A O 1
ATOM 1493 N N . VAL A 1 189 ? 1.647 -5.316 7.952 1.00 98.25 189 VAL A N 1
ATOM 1494 C CA . VAL A 1 189 ? 2.406 -4.068 8.062 1.00 98.25 189 VAL A CA 1
ATOM 1495 C C . VAL A 1 189 ? 3.862 -4.395 7.769 1.00 98.25 189 VAL A C 1
ATOM 1497 O O . VAL A 1 189 ? 4.462 -5.246 8.429 1.00 98.25 189 VAL A O 1
ATOM 1500 N N . ASN A 1 190 ? 4.438 -3.724 6.770 1.00 97.00 190 ASN A N 1
ATOM 1501 C CA . ASN A 1 190 ? 5.846 -3.906 6.426 1.00 97.00 190 ASN A CA 1
ATOM 1502 C C . ASN A 1 190 ? 6.748 -3.597 7.634 1.00 97.00 190 ASN A C 1
ATOM 1504 O O . ASN A 1 190 ? 6.448 -2.670 8.389 1.00 97.00 190 ASN A O 1
ATOM 1508 N N . PRO A 1 191 ? 7.883 -4.298 7.801 1.00 94.12 191 PRO A N 1
ATOM 1509 C CA . PRO A 1 191 ? 8.874 -3.904 8.796 1.00 94.12 191 PRO A CA 1
ATOM 1510 C C . PRO A 1 191 ? 9.401 -2.497 8.488 1.00 94.12 191 PRO A C 1
ATOM 1512 O O . PRO A 1 191 ? 9.469 -2.105 7.322 1.00 94.12 191 PRO A O 1
ATOM 1515 N N . VAL A 1 192 ? 9.803 -1.750 9.523 1.00 93.00 192 VAL A N 1
ATOM 1516 C CA . VAL A 1 192 ? 10.159 -0.317 9.426 1.00 93.00 192 VAL A CA 1
ATOM 1517 C C . VAL A 1 192 ? 11.169 -0.039 8.305 1.00 93.00 192 VAL A C 1
ATOM 1519 O O . VAL A 1 192 ? 10.946 0.849 7.491 1.00 93.00 192 VAL A O 1
ATOM 1522 N N . HIS A 1 193 ? 12.213 -0.865 8.170 1.00 92.38 193 HIS A N 1
ATOM 1523 C CA . HIS A 1 193 ? 13.245 -0.719 7.131 1.00 92.38 193 HIS A CA 1
ATOM 1524 C C . HIS A 1 193 ? 12.751 -0.954 5.685 1.00 92.38 193 HIS A C 1
ATOM 1526 O O . HIS A 1 193 ? 13.494 -0.715 4.738 1.00 92.38 193 HIS A O 1
ATOM 1532 N N . ARG A 1 194 ? 11.520 -1.447 5.488 1.00 91.56 194 ARG A N 1
ATOM 1533 C CA . ARG A 1 194 ? 10.881 -1.621 4.167 1.00 91.56 194 ARG A CA 1
ATOM 1534 C C . ARG A 1 194 ? 9.752 -0.627 3.906 1.00 91.56 194 ARG A C 1
ATOM 1536 O O . ARG A 1 194 ? 9.206 -0.613 2.802 1.00 91.56 194 ARG A O 1
ATOM 1543 N N . GLN A 1 195 ? 9.369 0.182 4.890 1.00 93.50 195 GLN A N 1
ATOM 1544 C CA . GLN A 1 195 ? 8.323 1.182 4.711 1.00 93.50 195 GLN A CA 1
ATOM 1545 C C . GLN A 1 195 ? 8.871 2.362 3.906 1.00 93.50 195 GLN A C 1
ATOM 1547 O O . GLN A 1 195 ? 9.919 2.914 4.219 1.00 93.50 195 GLN A O 1
ATOM 1552 N N . SER A 1 196 ? 8.150 2.770 2.859 1.00 92.44 196 SER A N 1
ATOM 1553 C CA . SER A 1 196 ? 8.543 3.942 2.058 1.00 92.44 196 SER A CA 1
ATOM 1554 C C . SER A 1 196 ? 8.188 5.272 2.735 1.00 92.44 196 SER A C 1
ATOM 1556 O O . SER A 1 196 ? 8.774 6.297 2.403 1.00 92.44 196 SER A O 1
ATOM 1558 N N . VAL A 1 197 ? 7.231 5.255 3.669 1.00 96.12 197 VAL A N 1
ATOM 1559 C CA . VAL A 1 197 ? 6.770 6.420 4.442 1.00 96.12 197 VAL A CA 1
ATOM 1560 C C . VAL A 1 197 ? 6.553 6.036 5.914 1.00 96.12 197 VAL A C 1
ATOM 1562 O O . VAL A 1 197 ? 5.414 5.912 6.356 1.00 96.12 197 VAL A O 1
ATOM 1565 N N . PRO A 1 198 ? 7.632 5.784 6.681 1.00 96.06 198 PRO A N 1
ATOM 1566 C CA . PRO A 1 198 ? 7.533 5.258 8.046 1.00 96.06 198 PRO A CA 1
ATOM 1567 C C . PRO A 1 198 ? 6.841 6.196 9.047 1.00 96.06 198 PRO A C 1
ATOM 1569 O O . PRO A 1 198 ? 6.389 5.745 10.093 1.00 96.06 198 PRO A O 1
ATOM 1572 N N . GLN A 1 199 ? 6.726 7.490 8.735 1.00 94.94 199 GLN A N 1
ATOM 1573 C CA . GLN A 1 199 ? 6.015 8.470 9.563 1.00 94.94 199 GLN A CA 1
ATOM 1574 C C . GLN A 1 199 ? 4.484 8.412 9.422 1.00 94.94 199 GLN A C 1
ATOM 1576 O O . GLN A 1 199 ? 3.778 9.067 10.182 1.00 94.94 199 GLN A O 1
ATOM 1581 N N . LEU A 1 200 ? 3.960 7.679 8.434 1.00 96.06 200 LEU A N 1
ATOM 1582 C CA . LEU A 1 200 ? 2.525 7.498 8.224 1.00 96.06 200 LEU A CA 1
ATOM 1583 C C . LEU A 1 200 ? 2.182 6.033 8.456 1.00 96.06 200 LEU A C 1
ATOM 1585 O O . LEU A 1 200 ? 2.630 5.168 7.703 1.00 96.06 200 LEU A O 1
ATOM 1589 N N . SER A 1 201 ? 1.373 5.738 9.471 1.00 97.00 201 SER A N 1
ATOM 1590 C CA . SER A 1 201 ? 1.026 4.351 9.763 1.00 97.00 201 SER A CA 1
ATOM 1591 C C . SER A 1 201 ? 0.108 3.773 8.689 1.00 97.00 201 SER A C 1
ATOM 1593 O O . SER A 1 201 ? -0.943 4.337 8.372 1.00 97.00 201 SER A O 1
ATOM 1595 N N . HIS A 1 202 ? 0.517 2.645 8.109 1.00 98.19 202 HIS A N 1
ATOM 1596 C CA . HIS A 1 202 ? -0.252 1.967 7.078 1.0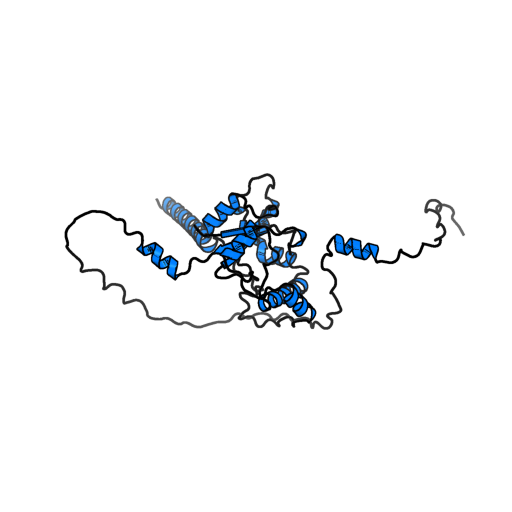0 98.19 202 HIS A CA 1
ATOM 1597 C C . HIS A 1 202 ? -0.018 0.460 7.069 1.00 98.19 202 HIS A C 1
ATOM 1599 O O . HIS A 1 202 ? 1.045 -0.033 7.446 1.00 98.19 202 HIS A O 1
ATOM 1605 N N . ALA A 1 203 ? -1.016 -0.261 6.573 1.00 98.50 203 ALA A N 1
ATOM 1606 C CA . ALA A 1 203 ? -0.935 -1.680 6.283 1.00 98.50 203 ALA A CA 1
ATOM 1607 C C . ALA A 1 203 ? -1.323 -1.973 4.836 1.00 98.50 203 ALA A C 1
ATOM 1609 O O . ALA A 1 203 ? -2.052 -1.214 4.194 1.00 98.50 203 ALA A O 1
ATOM 1610 N N . HIS A 1 204 ? -0.867 -3.115 4.343 1.00 98.50 204 HIS A N 1
ATOM 1611 C CA . HIS A 1 204 ? -1.292 -3.673 3.074 1.00 98.50 204 HIS A CA 1
ATOM 1612 C C . HIS A 1 204 ? -2.443 -4.644 3.321 1.00 98.50 204 HIS A C 1
ATOM 1614 O O . HIS A 1 204 ? -2.306 -5.573 4.116 1.00 98.50 204 HIS A O 1
ATOM 1620 N N . VAL A 1 205 ? -3.569 -4.429 2.643 1.00 98.38 205 VAL A N 1
ATOM 1621 C CA . VAL A 1 205 ? -4.752 -5.293 2.703 1.00 98.38 205 VAL A CA 1
ATOM 1622 C C . VAL A 1 205 ? -5.013 -5.848 1.313 1.00 98.38 205 VAL A C 1
ATOM 1624 O O . VAL A 1 205 ? -5.099 -5.101 0.342 1.00 98.38 205 VAL A O 1
ATOM 1627 N N . PHE A 1 206 ? -5.142 -7.163 1.216 1.00 98.25 206 PHE A N 1
ATOM 1628 C CA . PHE A 1 206 ? -5.335 -7.863 -0.046 1.00 98.25 206 PHE A CA 1
ATOM 1629 C C . PHE A 1 206 ? -6.677 -8.567 -0.031 1.00 98.25 206 PHE A C 1
ATOM 1631 O O . PHE A 1 206 ? -6.911 -9.401 0.843 1.00 98.25 206 PHE A O 1
ATOM 1638 N N . ILE A 1 207 ? -7.536 -8.242 -0.992 1.00 97.75 207 ILE A N 1
ATOM 1639 C CA . ILE A 1 207 ? -8.876 -8.816 -1.116 1.00 97.75 207 ILE A CA 1
ATOM 1640 C C . ILE A 1 207 ? -8.886 -9.762 -2.311 1.00 97.75 207 ILE A C 1
ATOM 1642 O O . ILE A 1 207 ? -8.570 -9.358 -3.431 1.00 97.75 207 ILE A O 1
ATOM 1646 N N . LYS A 1 208 ? -9.257 -11.025 -2.093 1.00 96.56 208 LYS A N 1
ATOM 1647 C CA . LYS A 1 208 ? -9.405 -11.987 -3.185 1.00 96.56 208 LYS A CA 1
ATOM 1648 C C . LYS A 1 208 ? -10.700 -11.721 -3.940 1.00 96.56 208 LYS A C 1
ATOM 1650 O O . LYS A 1 208 ? -11.787 -11.727 -3.352 1.00 96.56 208 LYS A O 1
ATOM 1655 N N . HIS A 1 209 ? -10.613 -11.598 -5.258 1.00 88.62 209 HIS A N 1
ATOM 1656 C CA . HIS A 1 209 ? -11.809 -11.637 -6.078 1.00 88.62 209 HIS A CA 1
ATOM 1657 C C . HIS A 1 209 ? -12.384 -13.052 -6.103 1.00 88.62 209 HIS A C 1
ATOM 1659 O O . HIS A 1 209 ? -11.750 -14.012 -6.534 1.00 88.62 209 HIS A O 1
ATOM 1665 N N . ILE A 1 210 ? -13.639 -13.169 -5.678 1.00 78.69 210 ILE A N 1
ATOM 1666 C CA . ILE A 1 210 ? -14.476 -14.294 -6.080 1.00 78.69 210 ILE A CA 1
ATOM 1667 C C . ILE A 1 210 ? -14.853 -14.020 -7.529 1.00 78.69 210 ILE A C 1
ATOM 1669 O O . ILE A 1 210 ? -15.563 -13.041 -7.791 1.00 78.69 210 ILE A O 1
ATOM 1673 N N . ASP A 1 211 ? -14.356 -14.861 -8.434 1.00 75.94 211 ASP A N 1
ATOM 1674 C CA . ASP A 1 211 ? -14.641 -14.797 -9.864 1.00 75.94 211 ASP A CA 1
ATOM 1675 C C . ASP A 1 211 ? -16.128 -14.506 -10.102 1.00 75.94 211 ASP A C 1
ATOM 1677 O O . ASP A 1 211 ? -17.002 -15.086 -9.446 1.00 75.94 211 ASP A O 1
ATOM 1681 N N . ALA A 1 212 ? -16.454 -13.614 -11.040 1.00 60.97 212 ALA A N 1
ATOM 1682 C CA . ALA A 1 212 ? -17.849 -13.250 -11.309 1.00 60.97 212 ALA A CA 1
ATOM 1683 C C . ALA A 1 212 ? -18.711 -14.485 -11.653 1.00 60.97 212 ALA A C 1
ATOM 1685 O O . ALA A 1 212 ? -19.897 -14.537 -11.314 1.00 60.97 212 ALA A O 1
ATOM 1686 N N . ALA A 1 213 ? -18.095 -15.515 -12.244 1.00 61.41 213 ALA A N 1
ATOM 1687 C CA . ALA A 1 213 ? -18.704 -16.822 -12.467 1.00 61.41 213 ALA A CA 1
ATOM 1688 C C . ALA A 1 213 ? -19.092 -17.533 -11.154 1.00 61.41 213 ALA A C 1
ATOM 1690 O O . ALA A 1 213 ? -20.204 -18.045 -11.048 1.00 61.41 213 ALA A O 1
ATOM 1691 N N . GLN A 1 214 ? -18.240 -17.493 -10.123 1.00 57.22 214 GLN A N 1
ATOM 1692 C CA . GLN A 1 214 ? -18.526 -18.056 -8.796 1.00 57.22 214 GLN A CA 1
ATOM 1693 C C . GLN A 1 214 ? -19.589 -17.256 -8.024 1.00 57.22 214 GLN A C 1
ATOM 1695 O O . GLN A 1 214 ? -20.344 -17.830 -7.232 1.00 57.22 214 GLN A O 1
ATOM 1700 N N . ARG A 1 215 ? -19.704 -15.939 -8.264 1.00 54.62 215 ARG A N 1
ATOM 1701 C CA . ARG A 1 215 ? -20.783 -15.122 -7.674 1.00 54.62 215 ARG A CA 1
ATOM 1702 C C . ARG A 1 215 ? -22.165 -15.553 -8.176 1.00 54.62 215 ARG A C 1
ATOM 1704 O O . ARG A 1 215 ? -23.107 -15.571 -7.388 1.00 54.62 215 ARG A O 1
ATOM 1711 N N . ARG A 1 216 ? -22.294 -15.957 -9.448 1.00 55.69 216 ARG A N 1
ATOM 1712 C CA . ARG A 1 216 ? -23.573 -16.426 -10.020 1.00 55.69 216 ARG A CA 1
ATOM 1713 C C . ARG A 1 216 ? -24.032 -17.758 -9.419 1.00 55.69 216 ARG A C 1
ATOM 1715 O O . ARG A 1 216 ? -25.216 -17.911 -9.130 1.00 55.69 216 ARG A O 1
ATOM 1722 N N . THR A 1 217 ? -23.123 -18.693 -9.152 1.00 54.41 217 THR A N 1
ATOM 1723 C CA . THR A 1 217 ? -23.473 -20.011 -8.589 1.00 54.41 217 THR A CA 1
ATOM 1724 C C . THR A 1 217 ? -23.938 -19.941 -7.133 1.00 54.41 217 THR A C 1
ATOM 1726 O O . THR A 1 217 ? -24.830 -20.693 -6.744 1.00 54.41 217 THR A O 1
ATOM 1729 N N . ARG A 1 218 ? -23.412 -19.007 -6.324 1.00 53.72 218 ARG A N 1
ATOM 1730 C CA . ARG A 1 218 ? -23.838 -18.849 -4.917 1.00 53.72 218 ARG A CA 1
ATOM 1731 C C . ARG A 1 218 ? -25.258 -18.300 -4.758 1.00 53.72 218 ARG A C 1
ATOM 1733 O O . ARG A 1 218 ? -25.922 -18.640 -3.785 1.00 53.72 218 ARG A O 1
ATOM 1740 N N . VAL A 1 219 ? -25.739 -17.498 -5.708 1.00 54.06 219 VAL A N 1
ATOM 1741 C CA . VAL A 1 219 ? -27.103 -16.940 -5.660 1.00 54.06 219 VAL A CA 1
ATOM 1742 C C . VAL A 1 219 ? -28.154 -17.995 -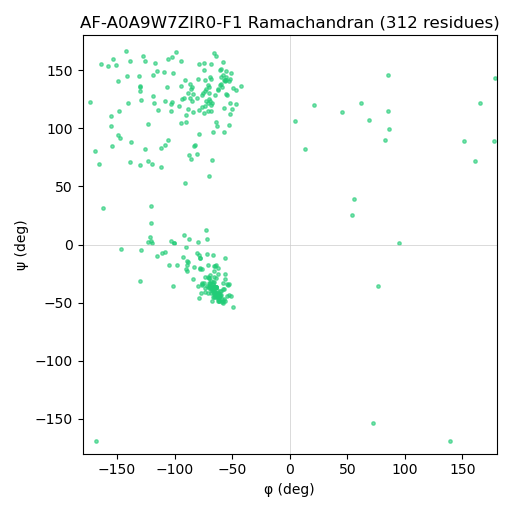6.030 1.00 54.06 219 VAL A C 1
ATOM 1744 O O . VAL A 1 219 ? -29.226 -18.020 -5.433 1.00 54.06 219 VAL A O 1
ATOM 1747 N N . PHE A 1 220 ? -27.838 -18.927 -6.936 1.00 52.28 220 PHE A N 1
ATOM 1748 C CA . PHE A 1 220 ? -28.776 -19.975 -7.365 1.00 52.28 220 PHE A CA 1
ATOM 1749 C C . PHE A 1 220 ? -28.754 -21.255 -6.510 1.00 52.28 220 PHE A C 1
ATOM 1751 O O . PHE A 1 220 ? -29.693 -22.046 -6.574 1.00 52.28 220 PHE A O 1
ATOM 1758 N N . GLY A 1 221 ? -27.726 -21.458 -5.678 1.00 47.00 221 GLY A N 1
ATOM 1759 C CA . GLY A 1 221 ? -27.606 -22.632 -4.803 1.00 47.00 221 GLY A CA 1
ATOM 1760 C C . GLY A 1 221 ? -28.464 -22.590 -3.533 1.00 47.00 221 GLY A C 1
ATOM 1761 O O . GLY A 1 221 ? -28.635 -23.616 -2.882 1.00 47.00 221 GLY A O 1
ATOM 1762 N N . ARG A 1 222 ? -29.054 -21.439 -3.180 1.00 46.09 222 ARG A N 1
ATOM 1763 C CA . ARG A 1 222 ? -29.971 -21.323 -2.035 1.00 46.09 222 ARG A CA 1
ATOM 1764 C C . ARG A 1 222 ? -31.418 -21.571 -2.472 1.00 46.09 222 ARG A C 1
ATOM 1766 O O . ARG A 1 222 ? -32.304 -20.769 -2.196 1.00 46.09 222 ARG A O 1
ATOM 1773 N N . ARG A 1 223 ? -31.675 -22.703 -3.142 1.00 48.12 223 ARG A N 1
ATOM 1774 C CA . ARG A 1 223 ? -33.023 -23.286 -3.131 1.00 48.12 223 ARG A CA 1
ATOM 1775 C C . ARG A 1 223 ? -33.267 -23.736 -1.699 1.00 48.12 223 ARG A C 1
ATOM 1777 O O . ARG A 1 223 ? -32.805 -24.790 -1.278 1.00 48.12 223 ARG A O 1
ATOM 1784 N N . VAL A 1 224 ? -33.955 -22.887 -0.945 1.00 50.47 224 VAL A N 1
ATOM 1785 C CA . VAL A 1 224 ? -34.659 -23.311 0.256 1.00 50.47 224 VAL A CA 1
ATOM 1786 C C . VAL A 1 224 ? -35.524 -24.489 -0.178 1.00 50.47 224 VAL A C 1
ATOM 1788 O O . VAL A 1 224 ? -36.431 -24.339 -0.995 1.00 50.47 224 VAL A O 1
ATOM 1791 N N . SER A 1 225 ? -35.197 -25.680 0.309 1.00 46.81 225 SER A N 1
ATOM 1792 C CA . SER A 1 225 ? -36.082 -26.832 0.268 1.00 46.81 225 SER A CA 1
ATOM 1793 C C . SER A 1 225 ? -37.257 -26.546 1.203 1.00 46.81 225 SER A C 1
ATOM 1795 O O . SER A 1 225 ? -37.336 -27.081 2.303 1.00 46.81 225 SER A O 1
ATOM 1797 N N . THR A 1 226 ? -38.157 -25.650 0.799 1.00 45.22 226 THR A N 1
ATOM 1798 C CA . THR A 1 226 ? -39.504 -25.601 1.357 1.00 45.22 226 THR A CA 1
ATOM 1799 C C . THR A 1 226 ? -40.277 -26.715 0.682 1.00 45.22 226 THR A C 1
ATOM 1801 O O . THR A 1 226 ? -40.782 -26.570 -0.430 1.00 45.22 226 THR A O 1
ATOM 1804 N N . SER A 1 227 ? -40.330 -27.861 1.352 1.00 53.06 227 SER A N 1
ATOM 1805 C CA . SER A 1 227 ? -41.392 -28.838 1.164 1.00 53.06 227 SER A CA 1
ATOM 1806 C C . SER A 1 227 ? -42.727 -28.146 1.443 1.00 53.06 227 SER A C 1
ATOM 1808 O O . SER A 1 227 ? -43.109 -27.977 2.600 1.00 53.06 227 SER A O 1
ATOM 1810 N N . SER A 1 228 ? -43.420 -27.681 0.404 1.00 44.09 228 SER A N 1
ATOM 1811 C CA . SER A 1 228 ? -44.791 -27.176 0.521 1.00 44.09 228 SER A CA 1
ATOM 1812 C C . SER A 1 228 ? -45.522 -27.292 -0.815 1.00 44.09 228 SER A C 1
ATOM 1814 O O . SER A 1 228 ? -45.340 -26.505 -1.739 1.00 44.09 228 SER A O 1
ATOM 1816 N N . THR A 1 229 ? -46.354 -28.320 -0.883 1.00 52.06 229 THR A N 1
ATOM 1817 C CA . THR A 1 229 ? -47.396 -28.591 -1.869 1.00 52.06 229 THR A CA 1
ATOM 1818 C C . THR A 1 229 ? -48.472 -27.502 -1.829 1.00 52.06 229 THR A C 1
ATOM 1820 O O . THR A 1 229 ? -49.319 -27.570 -0.949 1.00 52.06 229 THR A O 1
ATOM 1823 N N . VAL A 1 230 ? -48.509 -26.532 -2.755 1.00 45.56 230 VAL A N 1
ATOM 1824 C CA . VAL A 1 230 ? -49.734 -25.741 -3.018 1.00 45.56 230 VAL A CA 1
ATOM 1825 C C . VAL A 1 230 ? -49.832 -25.310 -4.488 1.00 45.56 230 VAL A C 1
ATOM 1827 O O . VAL A 1 230 ? -49.033 -24.530 -4.992 1.00 45.56 230 VAL A O 1
ATOM 1830 N N . SER A 1 231 ? -50.864 -25.863 -5.128 1.00 48.59 231 SER A N 1
ATOM 1831 C CA . SER A 1 231 ? -51.746 -25.339 -6.180 1.00 48.59 231 SER A CA 1
ATOM 1832 C C . SER A 1 231 ? -51.294 -24.159 -7.054 1.00 48.59 231 SER A C 1
ATOM 1834 O O . SER A 1 231 ? -51.202 -23.012 -6.630 1.00 48.59 231 SER A O 1
ATOM 1836 N N . SER A 1 232 ? -51.245 -24.453 -8.352 1.00 49.56 232 SER A N 1
ATOM 1837 C CA . SER A 1 232 ? -51.362 -23.534 -9.483 1.00 49.56 232 SER A CA 1
ATOM 1838 C C . SER A 1 232 ? -52.530 -22.543 -9.362 1.00 49.56 232 SER A C 1
ATOM 1840 O O . SER A 1 232 ? -53.664 -22.982 -9.151 1.00 49.56 232 SER A O 1
ATOM 1842 N N . ARG A 1 233 ? -52.283 -21.251 -9.622 1.00 48.66 233 ARG A N 1
ATOM 1843 C CA . ARG A 1 233 ? -53.101 -20.366 -10.483 1.00 48.66 233 ARG A CA 1
ATOM 1844 C C . ARG A 1 233 ? -52.528 -18.939 -10.517 1.00 48.66 233 ARG A C 1
ATOM 1846 O O . ARG A 1 233 ? -52.095 -18.421 -9.501 1.00 48.66 233 ARG A O 1
ATOM 1853 N N . GLN A 1 234 ? -52.637 -18.333 -11.702 1.00 42.12 234 GLN A N 1
ATOM 1854 C CA . GLN A 1 234 ? -52.495 -16.907 -12.038 1.00 42.12 234 GLN A CA 1
ATOM 1855 C C . GLN A 1 234 ? -51.074 -16.353 -12.242 1.00 42.12 234 GLN A C 1
ATOM 1857 O O . GLN A 1 234 ? -50.437 -15.784 -11.364 1.00 42.12 234 GLN A O 1
ATOM 1862 N N . SER A 1 235 ? -50.632 -16.433 -13.499 1.00 44.03 235 SER A N 1
ATOM 1863 C CA . SER A 1 235 ? -49.579 -15.604 -14.089 1.00 44.03 235 SER A CA 1
ATOM 1864 C C . SER A 1 235 ? -50.170 -14.912 -15.315 1.00 44.03 235 SER A C 1
ATOM 1866 O O . SER A 1 235 ? -50.401 -15.569 -16.322 1.00 44.03 235 SER A O 1
ATOM 1868 N N . SER A 1 236 ? -50.487 -13.621 -15.207 1.00 45.59 236 SER A N 1
ATOM 1869 C CA . SER A 1 236 ? -50.826 -12.735 -16.333 1.00 45.59 236 SER A CA 1
ATOM 1870 C C . SER A 1 236 ? -51.192 -11.359 -15.772 1.00 45.59 236 SER A C 1
ATOM 1872 O O . SER A 1 236 ? -52.356 -11.151 -15.452 1.00 45.59 236 SER A O 1
ATOM 1874 N N . GLN A 1 237 ? -50.202 -10.473 -15.601 1.00 42.53 237 GLN A N 1
ATOM 1875 C CA . GLN A 1 237 ? -50.313 -8.996 -15.567 1.00 42.53 237 GLN A CA 1
ATOM 1876 C C . GLN A 1 237 ? -49.068 -8.404 -14.882 1.00 42.53 237 GLN A C 1
ATOM 1878 O O . GLN A 1 237 ? -49.140 -7.965 -13.741 1.00 42.53 237 GLN A O 1
ATOM 1883 N N . TYR A 1 238 ? -47.897 -8.422 -15.536 1.00 36.16 238 TYR A N 1
ATOM 1884 C CA . TYR A 1 238 ? -46.787 -7.540 -15.118 1.00 36.16 238 TYR A CA 1
ATOM 1885 C C . TYR A 1 238 ? -45.685 -7.329 -16.177 1.00 36.16 238 TYR A C 1
ATOM 1887 O O . TYR A 1 238 ? -44.517 -7.174 -15.833 1.00 36.16 238 TYR A O 1
ATOM 1895 N N . GLN A 1 239 ? -46.006 -7.350 -17.477 1.00 36.06 239 GLN A N 1
ATOM 1896 C CA . GLN A 1 239 ? -44.986 -7.206 -18.536 1.00 36.06 239 GLN A CA 1
ATOM 1897 C C . GLN A 1 239 ? -45.172 -6.007 -19.479 1.00 36.06 239 GLN A C 1
ATOM 1899 O O . GLN A 1 239 ? -44.530 -5.962 -20.520 1.00 36.06 239 GLN A O 1
ATOM 1904 N N . GLU A 1 240 ? -45.962 -4.992 -19.111 1.00 37.34 240 GLU A N 1
ATOM 1905 C CA . GLU A 1 240 ? -46.254 -3.878 -20.036 1.00 37.34 240 GLU A CA 1
ATOM 1906 C C . GLU A 1 240 ? -45.871 -2.467 -19.556 1.00 37.34 240 GLU A C 1
ATOM 1908 O O . GLU A 1 240 ? -46.127 -1.499 -20.262 1.00 37.34 240 GLU A O 1
ATOM 1913 N N . SER A 1 241 ? -45.188 -2.306 -18.415 1.00 38.44 241 SER A N 1
ATOM 1914 C CA . SER A 1 241 ? -44.837 -0.969 -17.892 1.00 38.44 241 SER A CA 1
ATOM 1915 C C . SER A 1 241 ? -43.382 -0.525 -18.094 1.00 38.44 241 SER A C 1
ATOM 1917 O O . SER A 1 241 ? -43.023 0.572 -17.677 1.00 38.44 241 SER A O 1
ATOM 1919 N N . ILE A 1 242 ? -42.535 -1.311 -18.769 1.00 38.00 242 ILE A N 1
ATOM 1920 C CA . ILE A 1 242 ? -41.126 -0.947 -19.016 1.00 38.00 242 ILE A CA 1
ATOM 1921 C C . ILE A 1 242 ? -40.865 -0.874 -20.522 1.00 38.00 242 ILE A C 1
ATOM 1923 O O . ILE A 1 242 ? -40.189 -1.725 -21.096 1.00 38.00 242 ILE A O 1
ATOM 1927 N N . ARG A 1 243 ? -41.437 0.130 -21.197 1.00 33.94 243 ARG A N 1
ATOM 1928 C CA . ARG A 1 243 ? -41.018 0.454 -22.574 1.00 33.94 243 ARG A CA 1
ATOM 1929 C C . ARG A 1 243 ? -41.068 1.922 -22.992 1.00 33.94 243 ARG A C 1
ATOM 1931 O O . ARG A 1 243 ? -40.566 2.225 -24.064 1.00 33.94 243 ARG A O 1
ATOM 1938 N N . ASN A 1 244 ? -41.548 2.837 -22.150 1.00 33.00 244 ASN A N 1
ATOM 1939 C CA . ASN A 1 244 ? -41.671 4.250 -22.516 1.00 33.00 244 ASN A CA 1
ATOM 1940 C C . ASN A 1 244 ? -40.963 5.167 -21.512 1.00 33.00 244 ASN A C 1
ATOM 1942 O O . ASN A 1 244 ? -41.613 5.733 -20.642 1.00 33.00 244 ASN A O 1
ATOM 1946 N N . SER A 1 245 ? -39.643 5.335 -21.640 1.00 32.47 245 SER A N 1
ATOM 1947 C CA . SER A 1 245 ? -38.954 6.536 -21.131 1.00 32.47 245 SER A CA 1
ATOM 1948 C C . SER A 1 245 ? -37.531 6.652 -21.695 1.00 32.47 245 SER A C 1
ATOM 1950 O O . SER A 1 245 ? -36.555 6.461 -20.975 1.00 32.47 245 SER A O 1
ATOM 1952 N N . LEU A 1 246 ? -37.397 6.936 -22.992 1.00 35.50 246 LEU A N 1
ATOM 1953 C CA . LEU A 1 246 ? -36.136 7.382 -23.598 1.00 35.50 246 LEU A CA 1
ATOM 1954 C C . LEU A 1 246 ? -36.455 8.340 -24.758 1.00 35.50 246 LEU A C 1
ATOM 1956 O O . LEU A 1 246 ? -36.648 7.918 -25.892 1.00 35.50 246 LEU A O 1
ATOM 1960 N N . SER A 1 247 ? -36.515 9.633 -24.452 1.00 34.56 247 SER A N 1
ATOM 1961 C CA . SER A 1 247 ? -36.342 10.732 -25.410 1.00 34.56 247 SER A CA 1
ATOM 1962 C C . SER A 1 247 ? -35.871 11.951 -24.614 1.00 34.56 247 SER A C 1
ATOM 1964 O O . SER A 1 247 ? -36.532 12.360 -23.666 1.00 34.56 247 SER A O 1
ATOM 1966 N N . SER A 1 248 ? -34.610 12.336 -24.817 1.00 37.47 248 SER A N 1
ATOM 1967 C CA . SER A 1 248 ? -34.202 13.589 -25.473 1.00 37.47 248 SER A CA 1
ATOM 1968 C C . SER A 1 248 ? -34.140 14.781 -24.521 1.00 37.47 248 SER A C 1
ATOM 1970 O O . SER A 1 248 ? -35.174 15.221 -24.043 1.00 37.47 248 SER A O 1
ATOM 1972 N N . GLU A 1 249 ? -32.938 15.326 -24.315 1.00 37.03 249 GLU A N 1
ATOM 1973 C CA . GLU A 1 249 ? -32.651 16.740 -24.597 1.00 37.03 249 GLU A CA 1
ATOM 1974 C C . GLU A 1 249 ? -31.158 17.050 -24.410 1.00 37.03 249 GLU A C 1
ATOM 1976 O O . GLU A 1 249 ? -30.551 16.820 -23.367 1.00 37.03 249 GLU A O 1
ATOM 1981 N N . THR A 1 250 ? -30.573 17.547 -25.494 1.00 38.94 250 THR A N 1
ATOM 1982 C CA . THR A 1 250 ? -29.290 18.243 -25.596 1.00 38.94 250 THR A CA 1
ATOM 1983 C C . THR A 1 250 ? -29.498 19.728 -25.321 1.00 38.94 250 THR A C 1
ATOM 1985 O O . THR A 1 250 ? -30.408 20.315 -25.901 1.00 38.94 250 THR A O 1
ATOM 1988 N N . LEU A 1 251 ? -28.601 20.359 -24.560 1.00 33.31 251 LEU A N 1
ATOM 1989 C CA . LEU A 1 251 ? -28.402 21.810 -24.595 1.00 33.31 251 LEU A CA 1
ATOM 1990 C C . LEU A 1 251 ? -26.944 22.165 -24.275 1.00 33.31 251 LEU A C 1
ATOM 1992 O O . LEU A 1 251 ? -26.279 21.504 -23.480 1.00 33.31 251 LEU A O 1
ATOM 1996 N N . VAL A 1 252 ? -26.471 23.167 -25.009 1.00 38.19 252 VAL A N 1
ATOM 1997 C CA . VAL A 1 252 ? -25.091 23.626 -25.204 1.00 38.19 252 VAL A CA 1
ATOM 1998 C C . VAL A 1 252 ? -24.825 24.879 -24.351 1.00 38.19 252 VAL A C 1
ATOM 2000 O O . VAL A 1 252 ? -25.769 25.590 -24.017 1.00 38.19 252 VAL A O 1
ATOM 2003 N N . ASP A 1 253 ? -23.530 25.159 -24.136 1.00 35.66 253 ASP A N 1
ATOM 2004 C CA . ASP A 1 253 ? -22.888 26.447 -23.779 1.00 35.66 253 ASP A CA 1
ATOM 2005 C C . ASP A 1 253 ? -22.822 26.844 -22.280 1.00 35.66 253 ASP A C 1
ATOM 2007 O O . ASP A 1 253 ? -23.697 26.499 -21.500 1.00 35.66 253 ASP A O 1
ATOM 2011 N N . GLU A 1 254 ? -21.802 27.530 -21.734 1.00 34.28 254 GLU A N 1
ATOM 2012 C CA . GLU A 1 254 ? -20.684 28.301 -22.303 1.00 34.28 254 GLU A CA 1
ATOM 2013 C C . GLU A 1 254 ? -19.577 28.555 -21.228 1.00 34.28 254 GLU A C 1
ATOM 2015 O O . GLU A 1 254 ? -19.853 28.614 -20.030 1.00 34.28 254 GLU A O 1
ATOM 2020 N N . LYS A 1 255 ? -18.328 28.766 -21.685 1.00 35.88 255 LYS A N 1
ATOM 2021 C CA . LYS A 1 255 ? -17.202 29.551 -21.100 1.00 35.88 255 LYS A CA 1
ATOM 2022 C C . LYS A 1 255 ? -16.836 29.426 -19.606 1.00 35.88 255 LYS A C 1
ATOM 2024 O O . LYS A 1 255 ? -17.448 30.044 -18.743 1.00 35.88 255 LYS A O 1
ATOM 2029 N N . HIS A 1 256 ? -15.642 28.880 -19.336 1.00 31.30 256 HIS A N 1
ATOM 2030 C CA . HIS A 1 256 ? -14.779 29.333 -18.231 1.00 31.30 256 HIS A CA 1
ATOM 2031 C C . HIS A 1 256 ? -13.354 29.617 -18.728 1.00 31.30 256 HIS A C 1
ATOM 2033 O O . HIS A 1 256 ? -12.694 28.787 -19.348 1.00 31.30 256 HIS A O 1
ATOM 2039 N N . ARG A 1 257 ? -12.906 30.847 -18.469 1.00 32.22 257 ARG A N 1
ATOM 2040 C CA . ARG A 1 257 ? -11.635 31.442 -18.889 1.00 32.22 257 ARG A CA 1
ATOM 2041 C C . ARG A 1 257 ? -10.590 31.149 -17.805 1.00 32.22 257 ARG A C 1
ATOM 2043 O O . ARG A 1 257 ? -10.640 31.752 -16.737 1.00 32.22 257 ARG A O 1
ATOM 2050 N N . VAL A 1 258 ? -9.667 30.222 -18.054 1.00 32.50 258 VAL A N 1
ATOM 2051 C CA . VAL A 1 258 ? -8.569 29.907 -17.122 1.00 32.50 258 VAL A CA 1
ATOM 2052 C C . VAL A 1 258 ? -7.389 30.844 -17.390 1.00 32.50 258 VAL A C 1
AT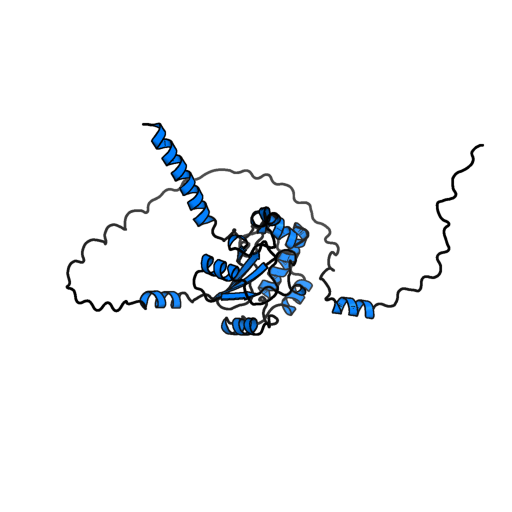OM 2054 O O . VAL A 1 258 ? -6.925 30.971 -18.522 1.00 32.50 258 VAL A O 1
ATOM 2057 N N . ARG A 1 259 ? -6.923 31.532 -16.339 1.00 29.83 259 ARG A N 1
ATOM 2058 C CA . ARG A 1 259 ? -5.672 32.304 -16.336 1.00 29.83 259 ARG A CA 1
ATOM 2059 C C . ARG A 1 259 ? -4.489 31.341 -16.439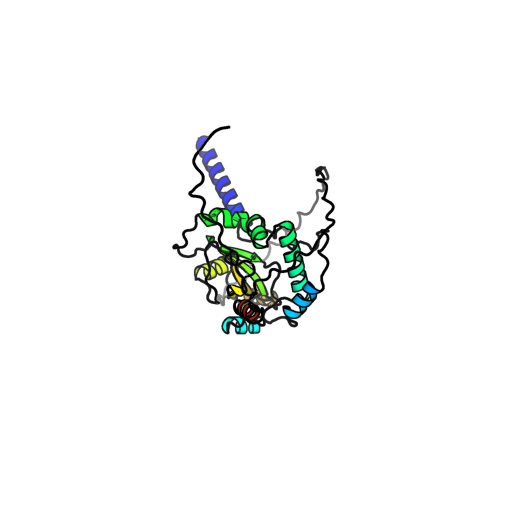 1.00 29.83 259 ARG A C 1
ATOM 2061 O O . ARG A 1 259 ? -4.320 30.488 -15.574 1.00 29.83 259 ARG A O 1
ATOM 2068 N N . VAL A 1 260 ? -3.671 31.521 -17.469 1.00 30.30 260 VAL A N 1
ATOM 2069 C CA . VAL A 1 260 ? -2.376 30.853 -17.627 1.00 30.30 260 VAL A CA 1
ATOM 2070 C C . VAL A 1 260 ? -1.366 31.574 -16.730 1.00 30.30 260 VAL A C 1
ATOM 2072 O O . VAL A 1 260 ? -1.107 32.759 -16.929 1.00 30.30 260 VAL A O 1
ATOM 2075 N N . PHE A 1 261 ? -0.832 30.881 -15.725 1.00 31.83 261 PHE A N 1
ATOM 2076 C CA . PHE A 1 261 ? 0.405 31.283 -15.054 1.00 31.83 261 PHE A CA 1
ATOM 2077 C C . PHE A 1 261 ? 1.571 30.652 -15.819 1.00 31.83 261 PHE A C 1
ATOM 2079 O O . PHE A 1 261 ? 1.516 29.469 -16.143 1.00 31.83 261 PHE A O 1
ATOM 2086 N N . GLY A 1 262 ? 2.580 31.460 -16.153 1.00 32.16 262 GLY A N 1
ATOM 2087 C CA . GLY A 1 262 ? 3.763 31.013 -16.886 1.00 32.16 262 GLY A CA 1
ATOM 2088 C C . GLY A 1 262 ? 4.551 29.965 -16.103 1.00 32.16 262 GLY A C 1
ATOM 2089 O O . GLY A 1 262 ? 4.793 30.131 -14.907 1.00 32.16 262 GLY A O 1
ATOM 2090 N N . GLU A 1 263 ? 4.931 28.889 -16.787 1.00 32.69 263 GLU A N 1
ATOM 2091 C CA . GLU A 1 263 ? 5.874 27.897 -16.276 1.00 32.69 263 GLU A CA 1
ATOM 2092 C C . GLU A 1 263 ? 7.285 28.504 -16.224 1.00 32.69 263 GLU A C 1
ATOM 2094 O O . GLU A 1 263 ? 7.693 29.163 -17.184 1.00 32.69 263 GLU A O 1
ATOM 2099 N N . PRO A 1 264 ? 8.055 28.308 -15.139 1.00 38.00 264 PRO A N 1
ATOM 2100 C CA . PRO A 1 264 ? 9.474 28.610 -15.162 1.00 38.00 264 PRO A CA 1
ATOM 2101 C C . PRO A 1 264 ? 10.211 27.566 -16.006 1.00 38.00 264 PRO A C 1
ATOM 2103 O O . PRO A 1 264 ? 10.016 26.360 -15.859 1.00 38.00 264 PRO A O 1
ATOM 2106 N N . GLU A 1 265 ? 11.081 28.061 -16.878 1.00 37.19 265 GLU A N 1
ATOM 2107 C CA . GLU A 1 265 ? 12.007 27.287 -17.694 1.00 37.19 265 GLU A CA 1
ATOM 2108 C C . GLU A 1 265 ? 13.008 26.568 -16.767 1.00 37.19 265 GLU A C 1
ATOM 2110 O O . GLU A 1 265 ? 13.872 27.189 -16.147 1.00 37.19 265 GLU A O 1
ATOM 2115 N N . ILE A 1 266 ? 12.846 25.252 -16.589 1.00 38.00 266 ILE A N 1
ATOM 2116 C CA . ILE A 1 266 ? 13.735 24.434 -15.750 1.00 38.00 266 ILE A CA 1
ATOM 2117 C C . ILE A 1 266 ? 14.957 24.039 -16.585 1.00 38.00 266 ILE A C 1
ATOM 2119 O O . ILE A 1 266 ? 15.016 22.953 -17.161 1.00 38.00 266 ILE A O 1
ATOM 2123 N N . THR A 1 267 ? 15.956 24.915 -16.636 1.00 42.50 267 THR A N 1
ATOM 2124 C CA . THR A 1 267 ? 17.307 24.584 -17.105 1.00 42.50 267 THR A CA 1
ATOM 2125 C C . THR A 1 267 ? 18.252 24.503 -15.910 1.00 42.50 267 THR A C 1
ATOM 2127 O O . THR A 1 267 ? 18.799 25.515 -15.502 1.00 42.50 267 THR A O 1
ATOM 2130 N N . GLU A 1 268 ? 18.372 23.303 -15.333 1.00 37.72 268 GLU A N 1
ATOM 2131 C CA . GLU A 1 268 ? 19.522 22.742 -14.588 1.00 37.72 268 GLU A CA 1
ATOM 2132 C C . GLU A 1 268 ? 19.025 21.733 -13.544 1.00 37.72 268 GLU A C 1
ATOM 2134 O O . GLU A 1 268 ? 18.790 22.046 -12.379 1.00 37.72 268 GLU A O 1
ATOM 2139 N N . ILE A 1 269 ? 18.899 20.469 -13.950 1.00 39.00 269 ILE A N 1
ATOM 2140 C CA . ILE A 1 269 ? 18.865 19.350 -13.004 1.00 39.00 269 ILE A CA 1
ATOM 2141 C C . ILE A 1 269 ? 20.326 18.944 -12.774 1.00 39.00 269 ILE A C 1
ATOM 2143 O O . ILE A 1 269 ? 20.816 17.978 -13.355 1.00 39.00 269 ILE A O 1
ATOM 2147 N N . GLN A 1 270 ? 21.053 19.719 -11.965 1.00 33.28 270 GLN A N 1
ATOM 2148 C CA . GLN A 1 270 ? 22.339 19.276 -11.431 1.00 33.28 270 GLN A CA 1
ATOM 2149 C C . GLN A 1 270 ? 22.089 18.271 -10.294 1.00 33.28 270 GLN A C 1
ATOM 2151 O O . GLN A 1 270 ? 21.427 18.573 -9.307 1.00 33.28 270 GLN A O 1
ATOM 2156 N N . HIS A 1 271 ? 22.580 17.045 -10.494 1.00 37.19 271 HIS A N 1
ATOM 2157 C CA . HIS A 1 271 ? 22.862 15.981 -9.520 1.00 37.19 271 HIS A CA 1
ATOM 2158 C C . HIS A 1 271 ? 22.291 16.140 -8.092 1.00 37.19 271 HIS A C 1
ATOM 2160 O O . HIS A 1 271 ? 23.014 16.443 -7.147 1.00 37.19 271 HIS A O 1
ATOM 2166 N N . VAL A 1 272 ? 21.015 15.784 -7.898 1.00 33.97 272 VAL A N 1
ATOM 2167 C CA . VAL A 1 272 ? 20.449 15.470 -6.569 1.00 33.97 272 VAL A CA 1
ATOM 2168 C C . VAL A 1 272 ? 20.110 13.979 -6.503 1.00 33.97 272 VAL A C 1
ATOM 2170 O O . VAL A 1 272 ? 18.947 13.585 -6.428 1.00 33.97 272 VAL A O 1
ATOM 2173 N N . TYR A 1 273 ? 21.131 13.120 -6.544 1.00 38.34 273 TYR A N 1
ATOM 2174 C CA . TYR A 1 273 ? 20.959 11.675 -6.356 1.00 38.34 273 TYR A CA 1
ATOM 2175 C C . TYR A 1 273 ? 22.063 11.091 -5.475 1.00 38.34 273 TYR A C 1
ATOM 2177 O O . TYR A 1 273 ? 23.070 10.607 -5.969 1.00 38.34 273 TYR A O 1
ATOM 2185 N N . SER A 1 274 ? 21.838 11.105 -4.159 1.00 34.19 274 SER A N 1
ATOM 2186 C CA . SER A 1 274 ? 22.333 10.069 -3.239 1.00 34.19 274 SER A CA 1
ATOM 2187 C C . SER A 1 274 ? 21.672 10.233 -1.868 1.00 34.19 274 SER A C 1
ATOM 2189 O O . SER A 1 274 ? 22.251 10.823 -0.969 1.00 34.19 274 SER A O 1
ATOM 2191 N N . TYR A 1 275 ? 20.441 9.756 -1.689 1.00 34.34 275 TYR A N 1
ATOM 2192 C CA . TYR A 1 275 ? 19.915 9.481 -0.344 1.00 34.34 275 TYR A CA 1
ATOM 2193 C C . TYR A 1 275 ? 18.836 8.403 -0.459 1.00 34.34 275 TYR A C 1
ATOM 2195 O O . TYR A 1 275 ? 17.645 8.685 -0.594 1.00 34.34 275 TYR A O 1
ATOM 2203 N N . TYR A 1 276 ? 19.290 7.153 -0.459 1.00 35.66 276 TYR A N 1
ATOM 2204 C CA . TYR A 1 276 ? 18.540 6.046 0.122 1.00 35.66 276 TYR A CA 1
ATOM 2205 C C . TYR A 1 276 ? 19.160 5.751 1.493 1.00 35.66 276 TYR A C 1
ATOM 2207 O O . TYR A 1 276 ? 20.362 5.963 1.660 1.00 35.66 276 TYR A O 1
ATOM 2215 N N . PRO A 1 277 ? 18.371 5.302 2.479 1.00 44.31 277 PRO A N 1
ATOM 2216 C CA . PRO A 1 277 ? 18.910 4.919 3.768 1.00 44.31 277 PRO A CA 1
ATOM 2217 C C . PRO A 1 277 ? 19.692 3.620 3.573 1.00 44.31 277 PRO A C 1
ATOM 2219 O O . PRO A 1 277 ? 19.123 2.592 3.204 1.00 44.31 277 PRO A O 1
ATOM 2222 N N . TRP A 1 278 ? 21.002 3.687 3.777 1.00 46.31 278 TRP A N 1
ATOM 2223 C CA . TRP A 1 278 ? 21.838 2.514 3.988 1.00 46.31 278 TRP A CA 1
ATOM 2224 C C . TRP A 1 278 ? 21.221 1.664 5.103 1.00 46.31 278 TRP A C 1
ATOM 2226 O O . TRP A 1 278 ? 20.692 2.205 6.080 1.00 46.31 278 TRP A O 1
ATOM 2236 N N . THR A 1 279 ? 21.277 0.341 4.985 1.00 61.69 279 THR A N 1
ATOM 2237 C CA . THR A 1 279 ? 21.061 -0.510 6.161 1.00 61.69 279 THR A CA 1
ATOM 2238 C C . THR A 1 279 ? 22.114 -0.171 7.220 1.00 61.69 279 THR A C 1
ATOM 2240 O O . THR A 1 279 ? 23.224 0.236 6.882 1.00 61.69 279 THR A O 1
ATOM 2243 N N . GLU A 1 280 ? 21.804 -0.347 8.506 1.00 44.81 280 GLU A N 1
ATOM 2244 C CA . GLU A 1 280 ? 22.782 -0.143 9.590 1.00 44.81 280 GLU A CA 1
ATOM 2245 C C . GLU A 1 280 ? 24.054 -0.983 9.346 1.00 44.81 280 GLU A C 1
ATOM 2247 O O . GLU A 1 280 ? 25.166 -0.505 9.537 1.00 44.81 280 GLU A O 1
ATOM 2252 N N . SER A 1 281 ? 23.903 -2.173 8.747 1.00 50.69 281 SER A N 1
ATOM 2253 C CA . SER A 1 281 ? 25.014 -3.012 8.285 1.00 50.69 281 SER A CA 1
ATOM 2254 C C . SER A 1 281 ? 25.832 -2.423 7.131 1.00 50.69 281 SER A C 1
ATOM 2256 O O . SER A 1 281 ? 27.043 -2.610 7.098 1.00 50.69 281 SER A O 1
ATOM 2258 N N . GLU A 1 282 ? 25.213 -1.722 6.180 1.00 56.78 282 GLU A N 1
ATOM 2259 C CA . GLU A 1 282 ? 25.937 -1.070 5.079 1.00 56.78 282 GLU A CA 1
ATOM 2260 C C . GLU A 1 282 ? 26.631 0.212 5.549 1.00 56.78 282 GLU A C 1
ATOM 2262 O O . GLU A 1 282 ? 27.725 0.519 5.081 1.00 56.78 282 GLU A O 1
ATOM 2267 N N . HIS A 1 283 ? 26.044 0.929 6.511 1.00 57.06 283 HIS A N 1
ATOM 2268 C CA . HIS A 1 283 ? 26.677 2.085 7.142 1.00 57.06 283 HIS A CA 1
ATOM 2269 C C . HIS A 1 283 ? 27.919 1.667 7.947 1.00 57.06 283 HIS A C 1
ATOM 2271 O O . HIS A 1 283 ? 28.985 2.257 7.779 1.00 57.06 283 HIS A O 1
ATOM 2277 N N . GLU A 1 284 ? 27.817 0.595 8.735 1.00 63.69 284 GLU A N 1
ATOM 2278 C CA . GLU A 1 284 ? 28.945 0.002 9.466 1.00 63.69 284 GLU A CA 1
ATOM 2279 C C . GLU A 1 284 ? 30.037 -0.546 8.528 1.00 63.69 284 GLU A C 1
ATOM 2281 O O . GLU A 1 284 ? 31.230 -0.365 8.776 1.00 63.69 284 GLU A O 1
ATOM 2286 N N . GLU A 1 285 ? 29.664 -1.170 7.406 1.00 68.88 285 GLU A N 1
ATOM 2287 C CA . GLU A 1 285 ? 30.618 -1.656 6.396 1.00 68.88 285 GLU A CA 1
ATOM 2288 C C . GLU A 1 285 ? 31.376 -0.495 5.720 1.00 68.88 285 GLU A C 1
ATOM 2290 O O . GLU A 1 285 ? 32.580 -0.595 5.471 1.00 68.88 285 GLU A O 1
ATOM 2295 N N . ILE A 1 286 ? 30.708 0.635 5.465 1.00 66.38 286 ILE A N 1
ATOM 2296 C CA . ILE A 1 286 ? 31.332 1.852 4.919 1.00 66.38 286 ILE A CA 1
ATOM 2297 C C . ILE A 1 286 ? 32.275 2.495 5.942 1.00 66.38 286 ILE A C 1
ATOM 2299 O O . ILE A 1 286 ? 33.385 2.897 5.581 1.00 66.38 286 ILE A O 1
ATOM 2303 N N . LEU A 1 287 ? 31.876 2.556 7.215 1.00 65.69 287 LEU A N 1
ATOM 2304 C CA . LEU A 1 287 ? 32.731 3.053 8.295 1.00 65.69 287 LEU A CA 1
ATOM 2305 C C . LEU A 1 287 ? 33.964 2.158 8.489 1.00 65.69 287 LEU A C 1
ATOM 2307 O O . LEU A 1 287 ? 35.059 2.678 8.689 1.00 65.69 287 LEU A O 1
ATOM 2311 N N . ARG A 1 288 ? 33.829 0.833 8.328 1.00 78.06 288 ARG A N 1
ATOM 2312 C CA . ARG A 1 288 ? 34.964 -0.109 8.341 1.00 78.06 288 ARG A CA 1
ATOM 2313 C C . ARG A 1 288 ? 35.934 0.068 7.177 1.00 78.06 288 ARG A C 1
ATOM 2315 O O . ARG A 1 288 ? 37.126 -0.171 7.349 1.00 78.06 288 ARG A O 1
ATOM 2322 N N . ARG A 1 289 ? 35.430 0.400 5.986 1.00 77.88 289 ARG A N 1
ATOM 2323 C CA . ARG A 1 289 ? 36.238 0.511 4.756 1.00 77.88 289 ARG A CA 1
ATOM 2324 C C . ARG A 1 289 ? 36.825 1.900 4.532 1.00 77.88 289 ARG A C 1
ATOM 2326 O O . ARG A 1 289 ? 37.706 2.049 3.687 1.00 77.88 289 ARG A O 1
ATOM 2333 N N . SER A 1 290 ? 36.348 2.908 5.256 1.00 71.06 290 SER A N 1
ATOM 2334 C CA . SER A 1 290 ? 36.886 4.261 5.162 1.00 71.06 290 SER A CA 1
ATOM 2335 C C . SER A 1 290 ? 38.255 4.326 5.850 1.00 71.06 290 SER A C 1
ATOM 2337 O O . SER A 1 290 ? 38.393 3.840 6.974 1.00 71.06 290 SER A O 1
ATOM 2339 N N . PRO A 1 291 ? 39.288 4.905 5.210 1.00 71.94 291 PRO A N 1
ATOM 2340 C CA . PRO A 1 291 ? 40.574 5.101 5.867 1.00 71.94 291 PRO A CA 1
ATOM 2341 C C . PRO A 1 291 ? 40.386 5.982 7.114 1.00 71.94 291 PRO A C 1
ATOM 2343 O O . PRO A 1 291 ? 39.553 6.896 7.089 1.00 71.94 291 PRO A O 1
ATOM 2346 N N . PRO A 1 292 ? 41.133 5.732 8.207 1.00 69.25 292 PRO A N 1
ATOM 2347 C CA . PRO A 1 292 ? 41.035 6.557 9.401 1.00 69.25 292 PRO A CA 1
ATOM 2348 C C . PRO A 1 292 ? 41.320 8.019 9.033 1.00 69.25 292 PRO A C 1
ATOM 2350 O O . PRO A 1 292 ? 42.193 8.277 8.194 1.00 69.25 292 PRO A O 1
ATOM 2353 N N . PRO A 1 293 ? 40.600 8.986 9.629 1.00 62.38 293 PRO A N 1
ATOM 2354 C CA . PRO A 1 293 ? 40.846 10.391 9.353 1.00 62.38 293 PRO A CA 1
ATOM 2355 C C . PRO A 1 293 ? 42.319 10.712 9.639 1.00 62.38 293 PRO A C 1
ATOM 2357 O O . PRO A 1 293 ? 42.878 10.188 10.611 1.00 62.38 293 PRO A O 1
ATOM 2360 N N . PRO A 1 294 ? 42.971 11.549 8.812 1.00 54.88 294 PRO A N 1
ATOM 2361 C CA . PRO A 1 294 ? 44.360 11.916 9.035 1.00 54.88 294 PRO A CA 1
ATOM 2362 C C . PRO A 1 294 ? 44.502 12.476 10.451 1.00 54.88 294 PRO A C 1
ATOM 2364 O O . PRO A 1 294 ? 43.737 13.351 10.865 1.00 54.88 294 PRO A O 1
ATOM 2367 N N . SER A 1 295 ? 45.460 11.936 11.208 1.00 53.75 295 SER A N 1
ATOM 2368 C CA . SER A 1 295 ? 45.745 12.363 12.575 1.00 53.75 295 SER A CA 1
ATOM 2369 C C . SER A 1 295 ? 45.896 13.884 12.605 1.00 53.75 295 SER A C 1
ATOM 2371 O O . SER A 1 295 ? 46.804 14.417 11.960 1.00 53.75 295 SER A O 1
ATOM 2373 N N . ARG A 1 296 ? 45.009 14.575 13.334 1.00 44.84 296 ARG A N 1
ATOM 2374 C CA . ARG A 1 296 ? 45.112 16.015 13.603 1.00 44.84 296 ARG A CA 1
ATOM 2375 C C . ARG A 1 296 ? 46.500 16.302 14.176 1.00 44.84 296 ARG A C 1
ATOM 2377 O O . ARG A 1 296 ? 46.749 16.045 15.350 1.00 44.84 296 ARG A O 1
ATOM 2384 N N . ARG A 1 297 ? 47.402 16.843 13.357 1.00 47.25 297 ARG A N 1
ATOM 2385 C CA . ARG A 1 297 ? 48.563 17.568 13.869 1.00 47.25 297 ARG A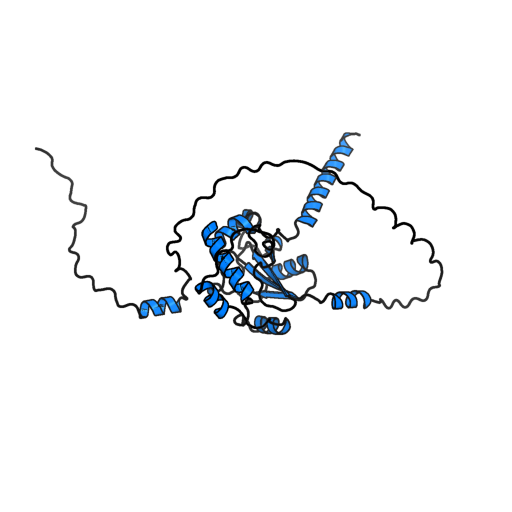 CA 1
ATOM 2386 C C . ARG A 1 297 ? 48.050 18.898 14.415 1.00 47.25 297 ARG A C 1
ATOM 2388 O O . ARG A 1 297 ? 47.336 19.609 13.718 1.00 47.25 297 ARG A O 1
ATOM 2395 N N . HIS A 1 298 ? 48.364 19.120 15.688 1.00 45.34 298 HIS A N 1
ATOM 2396 C CA . HIS A 1 298 ? 48.317 20.352 16.472 1.00 45.34 298 HIS A CA 1
ATOM 2397 C C . HIS A 1 298 ? 47.737 21.589 15.767 1.00 45.34 298 HIS A C 1
ATOM 2399 O O . HIS A 1 298 ? 48.416 22.230 14.972 1.00 45.34 298 HIS A O 1
ATOM 2405 N N . TYR A 1 299 ? 46.515 21.969 16.148 1.00 39.69 299 TYR A N 1
ATOM 2406 C CA . TYR A 1 299 ? 46.162 23.384 16.179 1.00 39.69 299 TYR A CA 1
ATOM 2407 C C . TYR A 1 299 ? 46.542 23.906 17.557 1.00 39.69 299 TYR A C 1
ATOM 2409 O O . TYR A 1 299 ? 46.056 23.417 18.579 1.00 39.69 299 TYR A O 1
ATOM 2417 N N . GLU A 1 300 ? 47.482 24.839 17.545 1.00 38.91 300 GLU A N 1
ATOM 2418 C CA . GLU A 1 300 ? 47.920 25.610 18.692 1.00 38.91 300 GLU A CA 1
ATOM 2419 C C . GLU A 1 300 ? 46.731 26.351 19.320 1.00 38.91 300 GLU A C 1
ATOM 2421 O O . GLU A 1 300 ? 45.809 26.824 18.653 1.00 38.91 300 GLU A O 1
ATOM 2426 N N . THR A 1 301 ? 46.759 26.382 20.645 1.00 42.66 301 THR A N 1
ATOM 2427 C CA . THR A 1 301 ? 45.861 27.078 21.562 1.00 42.66 301 THR A CA 1
ATOM 2428 C C . THR A 1 301 ? 45.605 28.532 21.161 1.00 42.66 301 THR A C 1
ATOM 2430 O O . THR A 1 301 ? 46.525 29.345 21.172 1.00 42.66 301 THR A O 1
ATOM 2433 N N . PHE A 1 302 ? 44.339 28.881 20.924 1.00 34.81 302 PHE A N 1
ATOM 2434 C CA . PHE A 1 302 ? 43.862 30.259 21.067 1.00 34.81 302 PHE A CA 1
ATOM 2435 C C . PHE A 1 302 ? 43.462 30.509 22.535 1.00 34.81 302 PHE A C 1
ATOM 2437 O O . PHE A 1 302 ? 42.777 29.662 23.117 1.00 34.81 302 PHE A O 1
ATOM 2444 N N . PRO A 1 303 ? 43.867 31.637 23.151 1.00 40.50 303 PRO A N 1
ATOM 2445 C CA . PRO A 1 303 ? 43.507 31.961 24.526 1.00 40.50 303 PRO A CA 1
ATOM 2446 C C . PRO A 1 303 ? 42.047 32.418 24.646 1.00 40.50 303 PRO A C 1
ATOM 2448 O O . PRO A 1 303 ? 41.465 32.985 23.721 1.00 40.50 303 PRO A O 1
ATOM 2451 N N . SER A 1 304 ? 41.448 32.140 25.806 1.00 39.09 304 SER A N 1
ATOM 2452 C CA . SER A 1 304 ? 40.036 32.388 26.094 1.00 39.09 304 SER A CA 1
ATOM 2453 C C . SER A 1 304 ? 39.683 33.874 26.192 1.00 39.09 304 SER A C 1
ATOM 2455 O O . SER A 1 304 ? 40.410 34.676 26.773 1.00 39.09 304 SER A O 1
ATOM 2457 N N . LEU A 1 305 ? 38.482 34.182 25.711 1.00 40.78 305 LEU A N 1
ATOM 2458 C CA . LEU A 1 305 ? 37.787 35.470 25.675 1.00 40.78 305 LEU A CA 1
ATOM 2459 C C . LEU A 1 305 ? 37.332 35.959 27.075 1.00 40.78 305 LEU A C 1
ATOM 2461 O O . LEU A 1 305 ? 36.142 36.149 27.314 1.00 40.78 305 LEU A O 1
ATOM 2465 N N . VAL A 1 306 ? 38.271 36.134 28.016 1.00 43.94 306 VAL A N 1
ATOM 2466 C CA . VAL A 1 306 ? 38.006 36.674 29.374 1.00 43.94 306 VAL A CA 1
ATOM 2467 C C . VAL A 1 306 ? 38.943 37.839 29.772 1.00 43.94 306 VAL A C 1
ATOM 2469 O O . VAL A 1 306 ? 38.692 38.493 30.775 1.00 43.94 306 VAL A O 1
ATOM 2472 N N . GLU A 1 307 ? 39.945 38.218 28.968 1.00 44.78 307 GLU A N 1
ATOM 2473 C CA . GLU A 1 307 ? 40.932 39.258 29.357 1.00 44.78 307 GLU A CA 1
ATOM 2474 C C . GLU A 1 307 ? 41.008 40.501 28.447 1.00 44.78 307 GLU A C 1
ATOM 2476 O O . GLU A 1 307 ? 42.068 41.096 28.291 1.00 44.78 307 GLU A O 1
ATOM 2481 N N . MET A 1 308 ? 39.908 40.955 27.843 1.00 38.72 308 MET A N 1
ATOM 2482 C CA . MET A 1 308 ? 39.931 42.193 27.037 1.00 38.72 308 MET A CA 1
ATOM 2483 C C . MET A 1 308 ? 38.922 43.221 27.545 1.00 38.72 308 MET A C 1
ATOM 2485 O O . MET A 1 308 ? 37.904 43.500 26.915 1.00 38.72 308 MET A O 1
ATOM 2489 N N . GLY A 1 309 ? 39.239 43.799 28.704 1.00 33.12 309 GLY A N 1
ATOM 2490 C CA . GLY A 1 309 ? 38.588 44.992 29.233 1.00 33.12 309 GLY A CA 1
ATOM 2491 C C . GLY A 1 309 ? 39.550 45.828 30.075 1.00 33.12 309 GLY A C 1
ATOM 2492 O O . GLY A 1 309 ? 39.669 45.593 31.273 1.00 33.12 309 GLY A O 1
ATOM 2493 N N . GLY A 1 310 ? 40.202 46.828 29.471 1.00 31.53 310 GLY A N 1
ATOM 2494 C CA . GLY A 1 310 ? 40.855 47.900 30.229 1.00 31.53 310 GLY A CA 1
ATOM 2495 C C . GLY A 1 310 ? 41.844 48.768 29.445 1.00 31.53 310 GLY A C 1
ATOM 2496 O O . GLY A 1 310 ? 42.864 48.262 29.002 1.00 31.53 310 GLY A O 1
ATOM 2497 N N . LEU A 1 311 ? 41.554 50.082 29.424 1.00 30.56 311 LEU A N 1
ATOM 2498 C CA . LEU A 1 311 ? 42.384 51.258 29.065 1.00 30.56 311 LEU A CA 1
ATOM 2499 C C . LEU A 1 311 ? 42.433 51.626 27.564 1.00 30.56 311 LEU A C 1
ATOM 2501 O O . LEU A 1 311 ? 43.025 50.914 26.768 1.00 30.56 311 LEU A O 1
ATOM 2505 N N . LEU A 1 312 ? 41.669 52.612 27.061 1.00 32.47 312 LEU A N 1
ATOM 2506 C CA . LEU A 1 312 ? 41.689 54.089 27.227 1.00 32.47 312 LEU A CA 1
ATOM 2507 C C . LEU A 1 312 ? 42.970 54.807 26.751 1.00 32.47 312 LEU A C 1
ATOM 2509 O O . LEU A 1 312 ? 44.032 54.630 27.331 1.00 32.47 312 LEU A O 1
ATOM 2513 N N . ALA A 1 313 ? 42.735 55.738 25.813 1.00 32.44 313 ALA A N 1
ATOM 2514 C CA . ALA A 1 313 ? 43.462 56.977 25.505 1.00 32.44 313 ALA A CA 1
ATOM 2515 C C . ALA A 1 313 ? 44.880 56.886 24.901 1.00 32.44 313 ALA A C 1
ATOM 2517 O O . ALA A 1 313 ? 45.858 56.672 25.611 1.00 32.44 313 ALA A O 1
ATOM 2518 N N . LEU A 1 314 ? 44.993 57.202 23.604 1.00 33.00 314 LEU A N 1
ATOM 2519 C CA . LEU A 1 314 ? 45.422 58.510 23.067 1.00 33.00 314 LEU A CA 1
ATOM 2520 C C . LEU A 1 314 ? 45.188 58.561 21.550 1.00 33.00 314 LEU A C 1
ATOM 2522 O O . LEU A 1 314 ? 45.362 57.509 20.897 1.00 33.00 314 LEU A O 1
#

Nearest PDB structures (foldseek):
  2kr0-assembly1_A  TM=1.174E-01  e=7.145E+00  Homo sapiens

Secondary structure (DSSP, 8-state):
-THHHHHHHHHHHHHHHHHHHHHHSSS-PPPPTT-TTTGGG--PPPPPPPHHHHHHHHHH--SSPBPHHHHHHHHHTT--TT----HHHHHHHHHHHHHHHHHHSSHHHHIIIIISHHHHTTGGG--TTSPP-GGGEEEEE-SS--SBTTEEEEEEEESSPPPSBS---HHHHHHHHHHH-S--EEEEBPPGGG-S-TTS-EEEEEEE---HHHHHHHHHS---------------S-SSSSS-----------------PPPP---------------HHHHHHHHHHSPPPPP---PPPPPPTT--------

Foldseek 3Di:
DVVVVVVVVVVVVVVVVVVVCVVVVQFEDDDFPLQPVPCPPPPPDQDDQDPVLLVVLVVFAADDAAEPVNVVVCQVVVNCRNKGAHSVLSSVVVSSQVVCCVPQVGPLSCCCVTVCVVLQVCLVVDDLPDDDALSQWHKYFDSRDIRHDQKTKIKIWGSYADDFGWDDDPNVVVNCCVRPNDFDKTKGFHDCLPDRHNVTHIMIMMTHDPPPVNVVVVVVPPPPPPPDDDDDDDDDDDDPDPDDDDDDDDDDDDDDDDDDDDDDDDPDPPDPDDDDDDDPVRVVVVVVPDDDDPPDDDDDDDDDPPPPDDDDDD

Radius of gyration: 30.42 Å; Cα contacts (8 Å, |Δi|>4): 255; chains: 1; bounding box: 102×87×56 Å

pLDDT: mean 72.59, std 25.39, range [29.83, 98.5]

Mean predicted aligned error: 16.09 Å